Protein AF-A0A1Q8JHB4-F1 (afdb_monomer_lite)

Sequence (239 aa):
MQSDRWFSVSEACRILGISRTTLLAAESAAVITPSRTPGGHRRYSAGQLERYLGAGVPLRPDPGPRPAGRAATAVDATFTAVVRDAVRPLARSLDAECAGFYLHDDGRWQLAGTAGVPRWLAERLASSAPPAPVTEALQSGGPRLFDPRVTGFPDARSPGHGVAVRVRAPDRVHGALFLVTRPGRAPLPGELQVVGAVADLLGVLVEQLVQNADLRGRLRDIAALCPDRKPAETVGGPG

Radius of gyration: 26.1 Å; chains: 1; bounding box: 70×58×71 Å

Structure (mmCIF, N/CA/C/O backbone):
data_AF-A0A1Q8JHB4-F1
#
_entry.id   AF-A0A1Q8JHB4-F1
#
loop_
_atom_site.group_PDB
_atom_site.id
_atom_site.type_symbol
_atom_site.label_atom_id
_atom_site.label_alt_id
_atom_site.label_comp_id
_atom_site.label_asym_id
_atom_site.label_entity_id
_atom_site.label_seq_id
_atom_site.pdbx_PDB_ins_code
_atom_site.Cartn_x
_atom_site.Cartn_y
_atom_site.Cartn_z
_atom_site.occupancy
_atom_site.B_iso_or_equiv
_atom_site.auth_seq_id
_atom_site.auth_comp_id
_atom_site.auth_asym_id
_atom_site.auth_atom_id
_atom_site.pdbx_PDB_model_num
ATOM 1 N N . MET A 1 1 ? -33.793 39.852 21.476 1.00 38.75 1 MET A N 1
ATOM 2 C CA . MET A 1 1 ? -34.570 38.874 22.267 1.00 38.75 1 MET A CA 1
ATOM 3 C C . MET A 1 1 ? -35.241 37.921 21.292 1.00 38.75 1 MET A C 1
ATOM 5 O O . MET A 1 1 ? -36.219 38.319 20.676 1.00 38.75 1 MET A O 1
ATOM 9 N N . GLN A 1 2 ? -34.680 36.732 21.061 1.00 42.31 2 GLN A N 1
ATOM 10 C CA . GLN A 1 2 ? -35.361 35.689 20.284 1.00 42.31 2 GLN A CA 1
ATOM 11 C C . GLN A 1 2 ? -35.894 34.625 21.239 1.00 42.31 2 GLN A C 1
ATOM 13 O O . GLN A 1 2 ? -35.238 34.255 22.208 1.00 42.31 2 GLN A O 1
ATOM 18 N N . SER A 1 3 ? -37.142 34.258 20.986 1.00 45.38 3 SER A N 1
ATOM 19 C CA . SER A 1 3 ? -38.047 33.475 21.812 1.00 45.38 3 SER A CA 1
ATOM 20 C C . SER A 1 3 ? -37.481 32.109 22.187 1.00 45.38 3 SER A C 1
ATOM 22 O O . SER A 1 3 ? -36.838 31.450 21.371 1.00 45.38 3 SER A O 1
ATOM 24 N N . ASP A 1 4 ? -37.787 31.669 23.406 1.00 64.12 4 ASP A N 1
ATOM 25 C CA . ASP A 1 4 ? -37.371 30.394 23.992 1.00 64.12 4 ASP A CA 1
ATOM 26 C C . ASP A 1 4 ? -38.102 29.225 23.301 1.00 64.12 4 ASP A C 1
ATOM 28 O O . ASP A 1 4 ? -39.090 28.669 23.785 1.00 64.12 4 ASP A O 1
ATOM 32 N N . ARG A 1 5 ? -37.697 28.937 22.059 1.00 80.25 5 ARG A N 1
ATOM 33 C CA . ARG A 1 5 ? -38.318 27.925 21.206 1.00 80.25 5 ARG A CA 1
ATOM 34 C C . ARG A 1 5 ? -37.753 26.559 21.570 1.00 80.25 5 ARG A C 1
ATOM 36 O O . ARG A 1 5 ? -36.545 26.331 21.499 1.00 80.25 5 ARG A O 1
ATOM 43 N N . TRP A 1 6 ? -38.654 25.660 21.948 1.00 86.50 6 TRP A N 1
ATOM 44 C CA . TRP A 1 6 ? -38.343 24.289 22.330 1.00 86.50 6 TRP A CA 1
ATOM 45 C C . TRP A 1 6 ? -38.581 23.337 21.161 1.00 86.50 6 TRP A C 1
ATOM 47 O O . TRP A 1 6 ? -39.652 23.335 20.558 1.00 86.50 6 TRP A O 1
ATOM 57 N N . PHE A 1 7 ? -37.599 22.491 20.880 1.00 87.38 7 PHE A N 1
ATOM 58 C CA . PHE A 1 7 ? -37.610 21.533 19.782 1.00 87.38 7 PHE A CA 1
ATOM 59 C C . PHE A 1 7 ? -37.757 20.105 20.299 1.00 87.38 7 PHE A C 1
ATOM 61 O O . PHE A 1 7 ? -37.216 19.741 21.344 1.00 87.38 7 PHE A O 1
ATOM 68 N N . SER A 1 8 ? -38.500 19.275 19.570 1.00 89.12 8 SER A N 1
ATOM 69 C CA . SER A 1 8 ? -38.497 17.822 19.754 1.00 89.12 8 SER A CA 1
ATOM 70 C C . SER A 1 8 ? -37.148 17.205 19.376 1.00 89.12 8 SER A C 1
ATOM 72 O O . SER A 1 8 ? -36.328 17.820 18.703 1.00 89.12 8 SER A O 1
ATOM 74 N N . VAL A 1 9 ? -36.945 15.940 19.751 1.00 85.50 9 VAL A N 1
ATOM 75 C CA . VAL A 1 9 ? -35.778 15.135 19.338 1.00 85.50 9 VAL A CA 1
ATOM 76 C C . VAL A 1 9 ? -35.594 15.138 17.822 1.00 85.50 9 VAL A C 1
ATOM 78 O O . VAL A 1 9 ? -34.488 15.368 17.344 1.00 85.50 9 VAL A O 1
ATOM 81 N N . SER A 1 10 ? -36.665 14.915 17.060 1.00 82.00 10 SER A N 1
ATOM 82 C CA . SER A 1 10 ? -36.597 14.853 15.596 1.00 82.00 10 SER A CA 1
ATOM 83 C C . SER A 1 10 ? -36.252 16.208 14.976 1.00 82.00 10 SER A C 1
ATOM 85 O O . SER A 1 10 ? -35.477 16.270 14.024 1.00 82.00 10 SER A O 1
ATOM 87 N N . GLU A 1 11 ? -36.794 17.296 15.525 1.00 85.19 11 GLU A N 1
ATOM 88 C CA . GLU A 1 11 ? -36.478 18.656 15.079 1.00 85.19 11 GLU A CA 1
ATOM 89 C C . GLU A 1 11 ? -35.044 19.041 15.436 1.00 85.19 11 GLU A C 1
ATOM 91 O O . GLU A 1 11 ? -34.331 19.550 14.580 1.00 85.19 11 GLU A O 1
ATOM 96 N N . ALA A 1 12 ? -34.584 18.719 16.647 1.00 87.56 12 ALA A N 1
ATOM 97 C CA . ALA A 1 12 ? 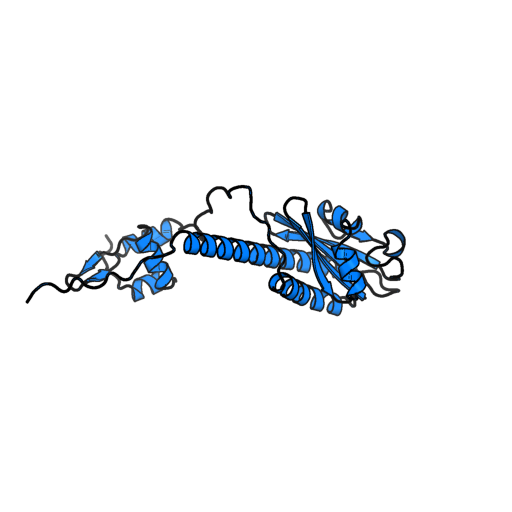-33.203 18.934 17.065 1.00 87.56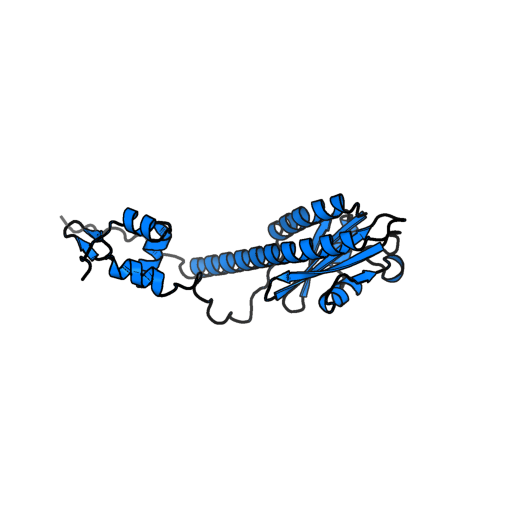 12 ALA A CA 1
ATOM 98 C C . ALA A 1 12 ? -32.214 18.161 16.176 1.00 87.56 12 ALA A C 1
ATOM 100 O O . ALA A 1 12 ? -31.232 18.735 15.719 1.00 87.56 12 ALA A O 1
ATOM 101 N N . CYS A 1 13 ? -32.501 16.894 15.848 1.00 84.12 13 CYS A N 1
ATOM 102 C CA . CYS A 1 13 ? -31.691 16.111 14.905 1.00 84.12 13 CYS A CA 1
ATOM 103 C C . CYS A 1 13 ? -31.611 16.783 13.528 1.00 84.12 13 CYS A C 1
ATOM 105 O O . CYS A 1 13 ? -30.538 16.846 12.935 1.00 84.12 13 CYS A O 1
ATOM 107 N N . ARG A 1 14 ? -32.739 17.309 13.027 1.00 82.12 14 ARG A N 1
ATOM 108 C CA . ARG A 1 14 ? -32.803 17.992 11.728 1.00 82.12 14 ARG A CA 1
ATOM 109 C C . ARG A 1 14 ? -32.038 19.316 11.736 1.00 82.12 14 ARG A C 1
ATOM 111 O O . ARG A 1 14 ? -31.336 19.594 10.774 1.00 82.12 14 ARG A O 1
ATOM 118 N N . ILE A 1 15 ? -32.157 20.099 12.807 1.00 83.06 15 ILE A N 1
ATOM 119 C CA . ILE A 1 15 ? -31.452 21.379 12.978 1.00 83.06 15 ILE A CA 1
ATOM 120 C C . ILE A 1 15 ? -29.939 21.158 13.069 1.00 83.06 15 ILE A C 1
ATOM 122 O O . ILE A 1 15 ? -29.173 21.901 12.470 1.00 83.06 15 ILE A O 1
ATOM 126 N N . LEU A 1 16 ? -29.513 20.120 13.791 1.00 82.56 16 LEU A N 1
ATOM 127 C CA . LEU A 1 16 ? -28.099 19.800 13.988 1.00 82.56 16 LEU A CA 1
ATOM 128 C C . LEU A 1 16 ? -27.483 18.979 12.842 1.00 82.56 16 LEU A C 1
ATOM 130 O O . LEU A 1 16 ? -26.267 18.822 12.803 1.00 82.56 16 LEU A O 1
ATOM 134 N N . GLY A 1 17 ? -28.293 18.414 11.942 1.00 82.31 17 GLY A N 1
ATOM 135 C CA . GLY A 1 17 ? -27.820 17.530 10.871 1.00 82.31 17 GLY A CA 1
ATOM 136 C C . GLY A 1 17 ? -27.250 16.191 11.363 1.00 82.31 17 GLY A C 1
ATOM 137 O O . GLY A 1 17 ? -26.424 15.592 10.679 1.00 82.31 17 GLY A O 1
ATOM 138 N N . ILE A 1 18 ? -27.662 15.711 12.544 1.00 83.25 18 ILE A N 1
ATOM 139 C CA . ILE A 1 18 ? -27.127 14.489 13.175 1.00 83.25 18 ILE A CA 1
ATOM 140 C C . ILE A 1 18 ? -28.191 13.404 13.354 1.00 83.25 18 ILE A C 1
ATOM 142 O O . ILE A 1 18 ? -29.393 13.666 13.381 1.00 83.25 18 ILE A O 1
ATOM 146 N N . SER A 1 19 ? -27.739 12.159 13.528 1.00 81.69 19 SER A N 1
ATOM 147 C CA . SER A 1 19 ? -28.629 11.044 13.857 1.00 81.69 19 SER A CA 1
ATOM 148 C C . SER A 1 19 ? -29.162 11.140 15.293 1.00 81.69 19 SER A C 1
ATOM 150 O O . SER A 1 19 ? -28.517 11.698 16.184 1.00 81.69 19 SER A O 1
ATOM 152 N N . ARG A 1 20 ? -30.308 10.498 15.554 1.00 81.94 20 ARG A N 1
ATOM 153 C CA . ARG A 1 20 ? -30.874 10.379 16.909 1.00 81.94 20 ARG A CA 1
ATOM 154 C C . ARG A 1 20 ? -29.908 9.714 17.891 1.00 81.94 20 ARG A C 1
ATOM 156 O O . ARG A 1 20 ? -29.845 10.120 19.046 1.00 81.94 20 ARG A O 1
ATOM 163 N N . THR A 1 21 ? -29.152 8.715 17.441 1.00 78.94 21 THR A N 1
ATOM 164 C CA . THR A 1 21 ? -28.152 8.020 18.263 1.00 78.94 21 THR A CA 1
ATOM 165 C C . THR A 1 21 ? -27.035 8.971 18.688 1.00 78.94 21 THR A C 1
ATOM 167 O O . THR A 1 21 ? -26.644 8.979 19.851 1.00 78.94 21 THR A O 1
ATOM 170 N N . THR A 1 22 ? -26.579 9.830 17.774 1.00 79.81 22 THR A N 1
ATOM 171 C CA . THR A 1 22 ? -25.572 10.866 18.048 1.00 79.81 22 THR A CA 1
ATOM 172 C C . THR A 1 22 ? -26.092 11.905 19.040 1.00 79.81 22 THR A C 1
ATOM 174 O O . THR A 1 22 ? -25.382 12.263 19.975 1.00 79.81 22 THR A O 1
ATOM 177 N N . LEU A 1 23 ? -27.347 12.342 18.884 1.00 81.88 23 LEU A N 1
ATOM 178 C CA . LEU A 1 23 ? -27.976 13.278 19.815 1.00 81.88 23 LEU A CA 1
ATOM 179 C C . LEU A 1 23 ? -28.068 12.686 21.232 1.00 81.88 23 LEU A C 1
ATOM 181 O O . LEU A 1 23 ? -27.708 13.352 22.193 1.00 81.88 23 LEU A O 1
ATOM 185 N N . LEU A 1 24 ? -28.469 11.418 21.371 1.00 81.12 24 LEU A N 1
ATOM 186 C CA . LEU A 1 24 ? -28.520 10.729 22.669 1.00 81.12 24 LEU A CA 1
ATOM 187 C C . LEU A 1 24 ? -27.130 10.512 23.286 1.00 81.12 24 LEU A C 1
ATOM 189 O O . LEU A 1 24 ? -26.983 10.592 24.504 1.00 81.12 24 LEU A O 1
ATOM 193 N N . ALA A 1 25 ? -26.106 10.266 22.467 1.00 73.50 25 ALA A N 1
ATOM 194 C CA . ALA A 1 25 ? -24.728 10.187 22.943 1.00 73.50 25 ALA A CA 1
ATOM 195 C C . ALA A 1 25 ? -24.261 11.541 23.509 1.00 73.50 25 ALA A C 1
ATOM 197 O O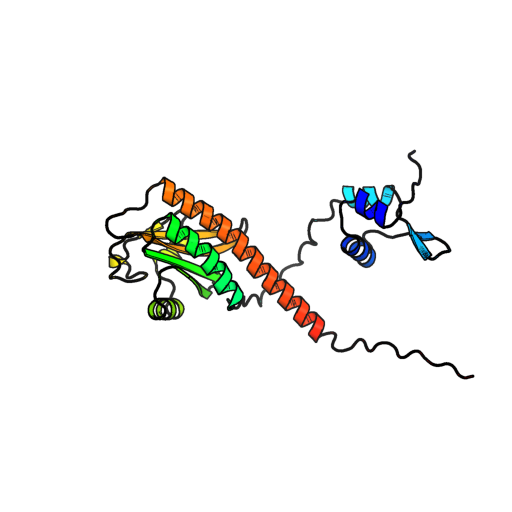 . ALA A 1 25 ? -23.692 11.584 24.600 1.00 73.50 25 ALA A O 1
ATOM 198 N N . ALA A 1 26 ? -24.582 12.647 22.829 1.00 77.19 26 ALA A N 1
ATOM 199 C CA . ALA A 1 26 ? -24.305 13.996 23.323 1.00 77.19 26 ALA A CA 1
ATOM 200 C C . ALA A 1 26 ? -25.036 14.306 24.645 1.00 77.19 26 ALA A C 1
ATOM 202 O O . ALA A 1 26 ? -24.468 14.978 25.506 1.00 77.19 26 ALA A O 1
ATOM 203 N N . GLU A 1 27 ? -26.249 13.773 24.848 1.00 82.06 27 GLU A N 1
ATOM 204 C CA . GLU A 1 27 ? -26.941 13.842 26.147 1.00 82.06 27 GLU A CA 1
ATOM 205 C C . GLU A 1 27 ? -26.206 13.071 27.237 1.00 82.06 27 GLU A C 1
ATOM 207 O O . GLU A 1 27 ? -26.007 13.583 28.335 1.00 82.06 27 GLU A O 1
ATOM 212 N N . SER A 1 28 ? -25.796 11.834 26.941 1.00 75.62 28 SER A N 1
ATOM 213 C CA . SER A 1 28 ? -25.098 10.985 27.912 1.00 75.62 28 SER A CA 1
ATOM 214 C C . SER A 1 28 ? -23.753 11.571 28.345 1.00 75.62 28 SER A C 1
ATOM 216 O O . SER A 1 28 ? -23.331 11.364 29.478 1.00 75.62 28 SER A O 1
ATOM 218 N N . ALA A 1 29 ? -23.124 12.350 27.464 1.00 71.31 29 ALA A N 1
ATOM 219 C CA . ALA A 1 29 ? -21.893 13.083 27.727 1.00 71.31 29 ALA A CA 1
ATOM 220 C C . ALA A 1 29 ? -22.128 14.479 28.341 1.00 71.31 29 ALA A C 1
ATOM 222 O O . ALA A 1 29 ? -21.176 15.238 28.489 1.00 71.31 29 ALA A O 1
ATOM 223 N N . ALA A 1 30 ? -23.377 14.836 28.675 1.00 78.56 30 ALA A N 1
ATOM 224 C CA . ALA A 1 30 ? -23.777 16.133 29.232 1.00 78.56 30 ALA A CA 1
ATOM 225 C C . ALA A 1 30 ? -23.410 17.358 28.364 1.00 78.56 30 ALA A C 1
ATOM 227 O O . ALA A 1 30 ? -23.378 18.486 28.854 1.00 78.56 30 ALA A O 1
ATOM 228 N N . VAL A 1 31 ? -23.173 17.153 27.063 1.00 78.19 31 VAL A N 1
ATOM 229 C CA . VAL A 1 31 ? -22.852 18.224 26.103 1.00 78.19 31 VAL A CA 1
ATOM 230 C C . VAL A 1 31 ? -24.123 18.990 25.712 1.00 78.19 31 VAL A C 1
ATOM 232 O O . VAL A 1 31 ? -24.101 20.204 25.520 1.00 78.19 31 VAL A O 1
ATOM 235 N N . ILE A 1 32 ? -25.255 18.284 25.633 1.00 83.38 32 ILE A N 1
ATOM 236 C CA . ILE A 1 32 ? -26.601 18.847 25.490 1.00 83.38 32 ILE A CA 1
ATOM 237 C C . ILE A 1 32 ? -27.473 18.294 26.616 1.00 83.38 32 ILE A C 1
ATOM 239 O O . ILE A 1 32 ? -27.550 17.084 26.801 1.00 83.38 32 ILE A O 1
ATOM 243 N N . THR A 1 33 ? -28.206 19.162 27.312 1.00 84.00 33 THR A N 1
ATOM 244 C CA . THR A 1 33 ? -29.114 18.744 28.391 1.00 84.00 33 THR A CA 1
ATOM 245 C C . THR A 1 33 ? -30.570 18.937 27.968 1.00 84.00 33 THR A C 1
ATOM 247 O O . THR A 1 33 ? -31.014 20.082 27.876 1.00 84.00 33 THR A O 1
ATOM 250 N N . PRO A 1 34 ? -31.349 17.870 27.722 1.00 86.00 34 PRO A N 1
ATOM 251 C CA . PRO A 1 34 ? -32.755 18.013 27.372 1.00 86.00 34 PRO A CA 1
ATOM 252 C C . PRO A 1 34 ? -33.574 18.442 28.594 1.00 86.00 34 PRO A C 1
ATOM 254 O O . PRO A 1 34 ? -33.413 17.905 29.691 1.00 86.00 34 PRO A O 1
ATOM 257 N N . SER A 1 35 ? -34.529 19.341 28.386 1.00 85.50 35 SER A N 1
ATOM 258 C CA . SER A 1 35 ? -35.641 19.521 29.316 1.00 85.50 35 SER A CA 1
ATOM 259 C C . SER A 1 35 ? -36.665 18.406 29.110 1.00 85.50 35 SER A C 1
ATOM 261 O O . SER A 1 35 ? -36.829 17.886 28.001 1.00 85.50 35 SER A O 1
ATOM 263 N N . ARG A 1 36 ? -37.361 18.011 30.176 1.00 84.38 36 ARG A N 1
ATOM 264 C CA . ARG A 1 36 ? -38.430 17.011 30.108 1.00 84.38 36 ARG A CA 1
ATOM 265 C C . ARG A 1 36 ? -39.768 17.675 30.376 1.00 84.38 36 ARG A C 1
ATOM 267 O O . ARG A 1 36 ? -39.917 18.403 31.350 1.00 84.38 36 ARG A O 1
ATOM 274 N N . THR A 1 37 ? -40.750 17.401 29.523 1.00 81.88 37 THR A N 1
ATOM 275 C CA . THR A 1 37 ? -42.139 17.771 29.820 1.00 81.88 37 THR A CA 1
ATOM 276 C C . THR A 1 37 ? -42.696 16.879 30.938 1.00 81.88 37 THR A C 1
ATOM 278 O O . THR A 1 37 ? -42.146 15.799 31.172 1.00 81.88 37 THR A O 1
ATOM 281 N N . PRO A 1 38 ? -43.816 17.250 31.588 1.00 65.38 38 PRO A N 1
ATOM 282 C CA . PRO A 1 38 ? -44.489 16.387 32.568 1.00 65.38 38 PRO A CA 1
ATOM 283 C C . PRO A 1 38 ? -44.837 14.984 32.032 1.00 65.38 38 PRO A C 1
ATOM 285 O O . PRO A 1 38 ? -44.870 14.025 32.790 1.00 65.38 38 PRO A O 1
ATOM 288 N N . GLY A 1 39 ? -45.014 14.839 30.711 1.00 72.19 39 GLY A N 1
ATOM 289 C CA . GLY A 1 39 ? -45.190 13.552 30.019 1.00 72.19 39 GLY A CA 1
ATOM 290 C C . GLY A 1 39 ? -43.888 12.811 29.665 1.00 72.19 39 GLY A C 1
ATOM 291 O O . GLY A 1 39 ? -43.909 11.875 28.874 1.00 72.19 39 GLY A O 1
ATOM 292 N N . GLY A 1 40 ? -42.732 13.247 30.172 1.00 78.69 40 GLY A N 1
ATOM 293 C CA . GLY A 1 40 ? -41.439 12.575 30.002 1.00 78.69 40 GLY A CA 1
ATOM 294 C C . GLY A 1 40 ? -40.743 12.780 28.649 1.00 78.69 40 GLY A C 1
ATOM 295 O O . GLY A 1 40 ? -39.655 12.232 28.432 1.00 78.69 40 GLY A O 1
ATOM 296 N N . HIS A 1 41 ? -41.317 13.576 27.741 1.00 81.69 41 HIS A N 1
ATOM 297 C CA . HIS A 1 41 ? -40.734 13.841 26.424 1.00 81.69 41 HIS A CA 1
ATOM 298 C C . HIS A 1 41 ? -39.565 14.825 26.501 1.00 81.69 41 HIS A C 1
ATOM 300 O O . HIS A 1 41 ? -39.630 15.826 27.211 1.00 81.69 41 HIS A O 1
ATOM 306 N N . ARG A 1 42 ? -38.515 14.557 25.716 1.00 86.88 42 ARG A N 1
ATOM 307 C CA . ARG A 1 42 ? -37.318 15.403 25.614 1.00 86.88 42 ARG A CA 1
ATOM 308 C C . ARG A 1 42 ? -37.585 16.638 24.755 1.00 86.88 42 ARG A C 1
ATOM 310 O O . ARG A 1 42 ? -38.151 16.517 23.663 1.00 86.88 42 ARG A O 1
ATOM 317 N N . ARG A 1 43 ? -37.138 17.795 25.236 1.00 87.12 43 ARG A N 1
ATOM 318 C CA . ARG A 1 43 ? -37.200 19.094 24.564 1.00 87.12 43 ARG A CA 1
ATOM 319 C C . ARG A 1 43 ? -35.848 19.799 24.649 1.00 87.12 43 ARG A C 1
ATOM 321 O O . ARG A 1 43 ? -35.228 19.796 25.706 1.00 87.12 43 ARG A O 1
ATOM 328 N N . TYR A 1 44 ? -35.424 20.423 23.557 1.00 87.62 44 TYR A N 1
ATOM 329 C CA . TYR A 1 44 ? -34.149 21.147 23.463 1.00 87.62 44 TYR A CA 1
ATOM 330 C C . TYR A 1 44 ? -34.422 22.611 23.167 1.00 87.62 44 TYR A C 1
ATOM 332 O O . TYR A 1 44 ? -35.255 22.896 22.307 1.00 87.62 44 TYR A O 1
ATOM 340 N N . SER A 1 45 ? -33.751 23.536 23.847 1.00 86.69 45 SER A N 1
ATOM 341 C CA . SER A 1 45 ? -33.926 24.957 23.542 1.00 86.69 45 SER A CA 1
ATOM 342 C C . SER A 1 45 ? -33.066 25.381 22.352 1.00 86.69 45 SER A C 1
ATOM 344 O O . SER A 1 45 ? -31.987 24.830 22.118 1.00 86.69 45 SER A O 1
ATOM 346 N N . ALA A 1 46 ? -33.521 26.391 21.608 1.00 82.19 46 ALA A N 1
ATOM 347 C CA . ALA A 1 46 ? -32.762 26.984 20.505 1.00 82.19 46 ALA A CA 1
ATOM 348 C C . ALA A 1 46 ? -31.327 27.354 20.921 1.00 82.19 46 ALA A C 1
ATOM 350 O O . ALA A 1 46 ? -30.368 26.913 20.294 1.00 82.19 46 ALA A O 1
ATOM 351 N N . GLY A 1 47 ? -31.169 28.041 22.058 1.00 77.44 47 GLY A N 1
ATOM 352 C CA . GLY A 1 47 ? -29.858 28.446 22.569 1.00 77.44 47 GLY A CA 1
ATOM 353 C C . GLY A 1 47 ? -28.959 27.285 23.020 1.00 77.44 47 GLY A C 1
ATOM 354 O O . GLY A 1 47 ? -27.751 27.461 23.157 1.00 77.44 47 GLY A O 1
ATOM 355 N N . GLN A 1 48 ? -29.497 26.087 23.275 1.00 78.75 48 GLN A N 1
ATOM 356 C CA . GLN A 1 48 ? -28.679 24.884 23.489 1.00 78.75 48 GLN A CA 1
ATOM 357 C C . GLN A 1 48 ? -28.172 24.306 22.167 1.00 78.75 48 GLN A C 1
ATOM 359 O O . GLN A 1 48 ? -27.005 23.935 22.079 1.00 78.75 48 GLN A O 1
ATOM 364 N N . LEU A 1 49 ? -29.030 24.257 21.145 1.00 83.25 49 LEU A N 1
ATOM 365 C CA . LEU A 1 49 ? -28.660 23.769 19.815 1.00 83.25 49 LEU A CA 1
ATOM 366 C C . LEU A 1 49 ? -27.643 24.703 19.146 1.00 83.25 49 LEU A C 1
ATOM 368 O O . LEU A 1 49 ? -26.652 24.238 18.591 1.00 83.25 49 LEU A O 1
ATOM 372 N N . GLU A 1 50 ? -27.834 26.015 19.271 1.00 80.25 50 GLU A N 1
ATOM 373 C CA . GLU A 1 50 ? -26.892 27.025 18.781 1.00 80.25 50 GLU A CA 1
ATOM 374 C C . GLU A 1 50 ? -25.550 26.953 19.508 1.00 80.25 50 GLU A C 1
ATOM 376 O O . GLU A 1 50 ? -24.507 26.993 18.862 1.00 80.25 50 GLU A O 1
ATOM 381 N N . ARG A 1 51 ? -25.549 26.770 20.837 1.00 76.25 51 ARG A N 1
ATOM 382 C CA . ARG A 1 51 ? -24.306 26.543 21.588 1.00 76.25 51 ARG A CA 1
ATOM 383 C C . ARG A 1 51 ? -23.595 25.274 21.148 1.00 76.25 51 ARG A C 1
ATOM 385 O O . ARG A 1 51 ? -22.379 25.289 21.065 1.00 76.25 51 ARG A O 1
ATOM 392 N N . TYR A 1 52 ? -24.318 24.203 20.837 1.00 76.69 52 TYR A N 1
ATOM 393 C CA . TYR A 1 52 ? -23.710 22.975 20.326 1.00 76.69 52 TYR A CA 1
ATOM 394 C C . TYR A 1 52 ? -23.062 23.172 18.947 1.00 76.69 52 TYR A C 1
ATOM 396 O O . TYR A 1 52 ? -21.977 22.652 18.699 1.00 76.69 52 TYR A O 1
ATOM 404 N N . LEU A 1 53 ? -23.686 23.961 18.067 1.00 78.50 53 LEU A N 1
ATOM 405 C CA . LEU A 1 53 ? -23.118 24.322 16.763 1.00 78.50 53 LEU A CA 1
ATOM 406 C C . LEU A 1 53 ? -21.919 25.276 16.897 1.00 78.50 53 LEU A C 1
ATOM 408 O O . LEU A 1 53 ? -20.905 25.091 16.230 1.00 78.50 53 LEU A O 1
ATOM 412 N N . GLY A 1 54 ? -22.021 26.283 17.769 1.00 66.44 54 GLY A N 1
ATOM 413 C CA . GLY A 1 54 ? -21.007 27.322 17.965 1.00 66.44 54 GLY A CA 1
ATOM 414 C C . GLY A 1 54 ? -19.821 26.898 18.832 1.00 66.44 54 GLY A C 1
ATOM 415 O O . GLY A 1 54 ? -18.723 27.411 18.649 1.00 66.44 54 GLY A O 1
ATOM 416 N N . ALA A 1 55 ? -20.008 25.930 19.733 1.00 62.00 55 ALA A N 1
ATOM 417 C CA . ALA A 1 55 ? -18.930 25.354 20.535 1.00 62.00 55 ALA A CA 1
ATOM 418 C C . ALA A 1 55 ? -17.971 24.495 19.707 1.00 62.00 55 ALA A C 1
ATOM 420 O O . ALA A 1 55 ? -17.015 23.980 20.280 1.00 62.00 55 ALA A O 1
ATOM 421 N N . GLY A 1 56 ? -18.226 24.337 18.396 1.00 50.34 56 GLY A N 1
ATOM 422 C CA . GLY A 1 56 ? -17.387 23.560 17.499 1.00 50.34 56 GLY A CA 1
ATOM 423 C C . GLY A 1 56 ? -17.078 22.227 18.145 1.00 50.34 56 GLY A C 1
ATOM 424 O O . GLY A 1 56 ? -15.923 21.983 18.481 1.00 50.34 56 GLY A O 1
ATOM 425 N N . VAL A 1 57 ? -18.116 21.416 18.404 1.00 46.97 57 VAL A N 1
ATOM 426 C CA . VAL A 1 57 ? -17.911 20.043 18.876 1.00 46.97 57 VAL A CA 1
ATOM 427 C C . VAL A 1 57 ? -16.827 19.465 17.984 1.00 46.97 57 VAL A C 1
ATOM 429 O O . VAL A 1 57 ? -17.047 19.403 16.767 1.00 46.97 57 VAL A O 1
ATOM 432 N N . PRO A 1 58 ? -15.644 19.136 18.534 1.00 43.91 58 PRO A N 1
ATOM 433 C CA . PRO A 1 58 ? -14.582 18.620 17.710 1.00 43.91 58 PRO A CA 1
ATOM 434 C C . PRO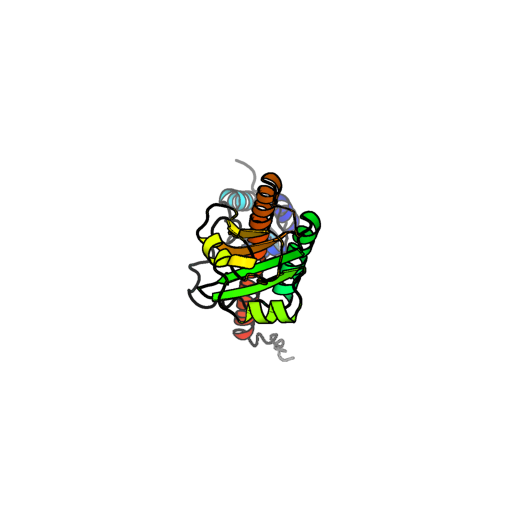 A 1 58 ? -15.180 17.391 17.043 1.00 43.91 58 PRO A C 1
ATOM 436 O O . PRO A 1 58 ? -15.813 16.541 17.683 1.00 43.91 58 PRO A O 1
ATOM 439 N N . LEU A 1 59 ? -15.138 17.398 15.715 1.00 48.91 59 LEU A N 1
ATOM 440 C CA . LEU A 1 59 ? -15.601 16.298 14.901 1.00 48.91 59 LEU A CA 1
ATOM 441 C C . LEU A 1 59 ? -14.681 15.121 15.263 1.00 48.91 59 LEU A C 1
ATOM 443 O O . LEU A 1 59 ? -13.626 14.963 14.664 1.00 48.91 59 LEU A O 1
ATOM 447 N N . ARG A 1 60 ? -15.086 14.358 16.289 1.00 49.56 60 ARG A N 1
ATOM 448 C CA . ARG A 1 60 ? -14.313 13.471 17.186 1.00 49.56 60 ARG A CA 1
ATOM 449 C C . ARG A 1 60 ? -13.913 14.126 18.514 1.00 49.56 60 ARG A C 1
ATOM 451 O O . ARG A 1 60 ? -13.253 15.157 18.491 1.00 49.56 60 ARG A O 1
ATOM 458 N N . PRO A 1 61 ? -14.163 13.479 19.669 1.00 44.34 61 PRO A N 1
ATOM 459 C CA . PRO A 1 61 ? -13.311 13.729 20.824 1.00 44.34 61 PRO A CA 1
ATOM 460 C C . PRO A 1 61 ? -11.859 13.463 20.406 1.00 44.34 61 PRO A C 1
ATOM 462 O O . PRO A 1 61 ? -11.571 12.406 19.835 1.00 44.34 61 PRO A O 1
ATOM 465 N N . ASP A 1 62 ? -10.978 14.433 20.648 1.00 41.34 62 ASP A N 1
ATOM 466 C CA . ASP A 1 62 ? -9.535 14.238 20.546 1.00 41.34 62 ASP A CA 1
ATOM 467 C C . ASP A 1 62 ? -9.191 13.004 21.396 1.00 41.34 62 ASP A C 1
ATOM 469 O O . ASP A 1 62 ? -9.514 12.987 22.594 1.00 41.34 62 ASP A O 1
ATOM 473 N N . PRO A 1 63 ? -8.691 11.904 20.802 1.00 47.59 63 PRO A N 1
ATOM 474 C CA . PRO A 1 63 ? -8.325 10.747 21.586 1.00 47.59 63 PRO A CA 1
ATOM 475 C C . PRO A 1 63 ? -7.201 11.213 22.502 1.00 47.59 63 PRO A C 1
ATOM 477 O O . PRO A 1 63 ? -6.112 11.530 22.030 1.00 47.59 63 PRO A O 1
ATOM 480 N N . GLY A 1 64 ? -7.477 11.252 23.809 1.00 43.00 64 GLY A N 1
ATOM 481 C CA . GLY A 1 64 ? -6.452 11.480 24.821 1.00 43.00 64 GLY A CA 1
ATOM 482 C C . GLY A 1 64 ? -5.196 10.655 24.515 1.00 43.00 64 GLY A C 1
ATOM 483 O O . GLY A 1 64 ? -5.297 9.634 23.822 1.00 43.00 64 GLY A O 1
ATOM 484 N N . PRO A 1 65 ? -4.019 11.104 24.989 1.00 43.97 65 PRO A N 1
ATOM 485 C CA . PRO A 1 65 ? -2.722 10.594 24.561 1.00 43.97 65 PRO A CA 1
ATOM 486 C C . PRO A 1 65 ? -2.762 9.073 24.443 1.00 43.97 65 PRO A C 1
ATOM 488 O O . PRO A 1 65 ? -3.044 8.380 25.424 1.00 43.97 65 PRO A O 1
ATOM 491 N N . ARG A 1 66 ? -2.570 8.574 23.207 1.00 45.09 66 ARG A N 1
ATOM 492 C CA . ARG A 1 66 ? -2.520 7.138 22.904 1.00 45.09 66 ARG A CA 1
ATOM 493 C C . ARG A 1 66 ? -1.642 6.491 23.976 1.00 45.09 66 ARG A C 1
ATOM 495 O O . ARG A 1 66 ? -0.481 6.893 24.072 1.00 45.09 66 ARG A O 1
ATOM 502 N N . PRO A 1 67 ? -2.127 5.515 24.763 1.00 39.34 67 PRO A N 1
ATOM 503 C CA . PRO A 1 67 ? -1.208 4.691 25.522 1.00 39.34 67 PRO A CA 1
ATOM 504 C C . PRO A 1 67 ? -0.259 4.055 24.503 1.00 39.34 67 PRO A C 1
ATOM 506 O O . PRO A 1 67 ? -0.670 3.280 23.636 1.00 39.34 67 PRO A O 1
ATOM 509 N N . ALA A 1 68 ? 1.001 4.487 24.543 1.00 41.25 68 ALA A N 1
ATOM 510 C CA . ALA A 1 68 ? 2.072 3.894 23.772 1.00 41.25 68 ALA A CA 1
ATOM 511 C C . ALA A 1 68 ? 2.154 2.427 24.197 1.00 41.25 68 ALA A C 1
ATOM 513 O O . ALA A 1 68 ? 2.413 2.123 25.359 1.00 41.25 68 ALA A O 1
ATOM 514 N N . GLY A 1 69 ? 1.863 1.527 23.264 1.00 39.50 69 GLY A N 1
ATOM 515 C CA . GLY A 1 69 ? 1.854 0.094 23.527 1.00 39.50 69 GLY A CA 1
ATOM 516 C C . GLY A 1 69 ? 0.455 -0.504 23.528 1.00 39.50 69 GLY A C 1
ATOM 517 O O . GLY A 1 69 ? -0.073 -0.859 24.574 1.00 39.50 69 GLY A O 1
ATOM 518 N N . ARG A 1 70 ? -0.123 -0.661 22.331 1.00 42.56 70 ARG A N 1
ATOM 519 C CA . ARG A 1 70 ? -0.424 -1.978 21.724 1.00 42.56 70 ARG A CA 1
ATOM 520 C C . ARG A 1 70 ? -1.165 -1.799 20.393 1.00 42.56 70 ARG A C 1
ATOM 522 O O . ARG A 1 70 ? -2.210 -2.398 20.175 1.00 42.56 70 ARG A O 1
ATOM 529 N N . ALA A 1 71 ? -0.596 -1.034 19.462 1.00 41.25 71 ALA A N 1
ATOM 530 C CA . ALA A 1 71 ? -0.927 -1.184 18.047 1.00 41.25 71 ALA A CA 1
ATOM 531 C C . ALA A 1 71 ? -0.056 -2.310 17.477 1.00 41.25 71 ALA A C 1
ATOM 533 O O . ALA A 1 71 ? 0.809 -2.106 16.645 1.00 41.25 71 ALA A O 1
ATOM 534 N N . ALA A 1 72 ? -0.249 -3.538 17.960 1.00 44.94 72 ALA A N 1
ATOM 535 C CA . ALA A 1 72 ? 0.061 -4.672 17.106 1.00 44.94 72 ALA A CA 1
ATOM 536 C C . ALA A 1 72 ? -1.137 -4.781 16.169 1.00 44.94 72 ALA A C 1
ATOM 538 O O . ALA A 1 72 ? -2.054 -5.566 16.418 1.00 44.94 72 ALA A O 1
ATOM 539 N N . THR A 1 73 ? -1.174 -3.921 15.151 1.00 51.94 73 THR A N 1
ATOM 540 C CA . THR A 1 73 ? -2.096 -4.075 14.035 1.00 51.94 73 THR A CA 1
ATOM 541 C C . THR A 1 73 ? -1.684 -5.371 13.356 1.00 51.94 73 THR A C 1
ATOM 543 O O . THR A 1 73 ? -0.808 -5.394 12.498 1.00 51.94 73 THR A O 1
ATOM 546 N N . ALA A 1 74 ? -2.206 -6.498 13.837 1.00 55.06 74 ALA A N 1
ATOM 547 C CA . ALA A 1 74 ? -2.044 -7.755 13.144 1.00 55.06 74 ALA A CA 1
ATOM 548 C C . ALA A 1 74 ? -2.716 -7.531 11.796 1.00 55.06 74 ALA A C 1
ATOM 550 O O . ALA A 1 74 ? -3.934 -7.354 11.743 1.00 55.06 74 ALA A O 1
ATOM 551 N N . VAL A 1 75 ? -1.912 -7.444 10.737 1.00 67.25 75 VAL A N 1
ATOM 552 C CA . VAL A 1 75 ? -2.382 -7.588 9.366 1.00 67.25 75 VAL A CA 1
ATOM 553 C C . VAL A 1 75 ? -3.186 -8.882 9.345 1.00 67.25 75 VAL A C 1
ATOM 555 O O . VAL A 1 75 ? -2.634 -9.980 9.360 1.00 67.25 75 VAL A O 1
ATOM 558 N N . ASP A 1 76 ? -4.503 -8.750 9.447 1.00 78.88 76 ASP A N 1
ATOM 559 C CA . ASP A 1 76 ? -5.405 -9.884 9.435 1.00 78.88 76 ASP A CA 1
ATOM 560 C C . ASP A 1 76 ? -5.780 -10.209 7.984 1.00 78.88 76 ASP A C 1
ATOM 562 O O . ASP A 1 76 ? -5.404 -9.519 7.023 1.00 78.88 76 ASP A O 1
ATOM 566 N N . ALA A 1 77 ? -6.510 -11.306 7.801 1.00 81.81 77 ALA A N 1
ATOM 567 C CA . ALA A 1 77 ? -6.938 -11.724 6.473 1.00 81.81 77 ALA A CA 1
ATOM 568 C C . ALA A 1 77 ? -7.806 -10.655 5.779 1.00 81.81 77 ALA A C 1
ATOM 570 O O . ALA A 1 77 ? -7.756 -10.531 4.554 1.00 81.81 77 ALA A O 1
ATOM 571 N N . THR A 1 78 ? -8.560 -9.860 6.547 1.00 86.44 78 THR A N 1
ATOM 572 C CA . THR A 1 78 ? -9.428 -8.798 6.024 1.00 86.44 78 THR A CA 1
ATOM 573 C C . THR A 1 78 ? -8.596 -7.634 5.505 1.00 86.44 78 THR A C 1
ATOM 575 O O . THR A 1 78 ? -8.774 -7.226 4.359 1.00 86.44 78 THR A O 1
ATOM 578 N N . PHE A 1 79 ? -7.650 -7.136 6.305 1.00 89.44 79 PHE A N 1
ATOM 579 C CA . PHE A 1 79 ? -6.706 -6.093 5.907 1.00 89.44 79 PHE A CA 1
ATOM 580 C C . PHE A 1 79 ? -5.960 -6.505 4.639 1.00 89.44 79 PHE A C 1
ATOM 582 O O . PHE A 1 79 ? -5.925 -5.760 3.659 1.00 89.44 79 PHE A O 1
ATOM 589 N N . THR A 1 80 ? -5.447 -7.738 4.632 1.00 89.25 80 THR A N 1
ATOM 590 C CA . THR A 1 80 ? -4.703 -8.288 3.496 1.00 89.25 80 THR A CA 1
ATOM 591 C C . THR A 1 80 ? -5.547 -8.332 2.227 1.00 89.25 80 THR A C 1
ATOM 593 O O . THR A 1 80 ? -5.086 -7.959 1.146 1.00 89.25 80 THR A O 1
ATOM 596 N N . ALA A 1 81 ? -6.802 -8.777 2.341 1.00 89.12 81 ALA A N 1
ATOM 597 C CA . ALA A 1 81 ? -7.721 -8.839 1.214 1.00 89.12 81 ALA A CA 1
ATOM 598 C C . ALA A 1 81 ? -8.033 -7.443 0.659 1.00 89.12 81 ALA A C 1
ATOM 600 O O . ALA A 1 81 ? -7.917 -7.246 -0.550 1.00 89.12 81 ALA A O 1
ATOM 601 N N . VAL A 1 82 ? -8.345 -6.476 1.528 1.00 92.00 82 VAL A N 1
ATOM 602 C CA . VAL A 1 82 ? -8.676 -5.099 1.130 1.00 92.00 82 VAL A CA 1
ATOM 603 C C . VAL A 1 82 ? -7.490 -4.420 0.446 1.00 92.00 82 VAL A C 1
ATOM 605 O O . VAL A 1 82 ? -7.647 -3.861 -0.638 1.00 92.00 82 VAL A O 1
ATOM 608 N N . VAL A 1 83 ? -6.287 -4.513 1.022 1.00 93.06 83 VAL A N 1
ATOM 609 C CA . VAL A 1 83 ? -5.070 -3.951 0.416 1.00 93.06 83 VAL A CA 1
ATOM 610 C C . VAL A 1 83 ? -4.795 -4.594 -0.937 1.00 93.06 83 VAL A C 1
ATOM 612 O O . VAL A 1 83 ? -4.545 -3.897 -1.918 1.00 93.06 83 VAL A O 1
ATOM 615 N N . ARG A 1 84 ? -4.869 -5.924 -1.028 1.00 93.19 84 ARG A N 1
ATOM 616 C CA . ARG A 1 84 ? -4.694 -6.634 -2.299 1.00 93.19 84 ARG A CA 1
ATOM 617 C C . ARG A 1 84 ? -5.698 -6.170 -3.354 1.00 93.19 84 ARG A C 1
ATOM 619 O O . ARG A 1 84 ? -5.319 -5.995 -4.512 1.00 93.19 84 ARG A O 1
ATOM 626 N N . ASP A 1 85 ? -6.957 -5.991 -2.974 1.00 93.31 85 ASP A N 1
ATOM 627 C CA . ASP A 1 85 ? -8.011 -5.555 -3.888 1.00 93.31 85 ASP A CA 1
ATOM 628 C C . ASP A 1 85 ? -7.867 -4.075 -4.283 1.00 93.31 85 ASP A C 1
ATOM 630 O O . ASP A 1 85 ? -8.297 -3.710 -5.374 1.00 93.31 85 ASP A O 1
ATOM 634 N N . ALA A 1 86 ? -7.170 -3.257 -3.487 1.00 92.69 86 ALA A N 1
ATOM 635 C CA . ALA A 1 86 ? -6.760 -1.900 -3.859 1.00 92.69 86 ALA A CA 1
ATOM 636 C C . ALA A 1 86 ? -5.521 -1.871 -4.780 1.00 92.69 86 ALA A C 1
ATOM 638 O O . ALA A 1 86 ? -5.458 -1.083 -5.723 1.00 92.69 86 ALA A O 1
ATOM 639 N N . VAL A 1 87 ? -4.541 -2.752 -4.552 1.00 94.75 87 VAL A N 1
ATOM 640 C CA . VAL A 1 87 ? -3.290 -2.819 -5.335 1.00 94.75 87 VAL A CA 1
ATOM 641 C C . VAL A 1 87 ? -3.504 -3.471 -6.707 1.00 94.75 87 VAL A C 1
ATOM 643 O O . VAL A 1 87 ? -2.863 -3.098 -7.691 1.00 94.75 87 VAL A O 1
ATOM 646 N N . ARG A 1 88 ? -4.417 -4.443 -6.817 1.00 95.44 88 ARG A N 1
ATOM 647 C CA . ARG A 1 88 ? -4.650 -5.191 -8.063 1.00 95.44 88 ARG A CA 1
ATOM 648 C C . ARG A 1 88 ? -5.098 -4.306 -9.242 1.00 95.44 88 ARG A C 1
ATOM 650 O O . ARG A 1 88 ? -4.541 -4.492 -10.326 1.00 95.44 88 ARG A O 1
ATOM 657 N N . PRO A 1 89 ? -6.065 -3.377 -9.100 1.00 94.19 89 PRO A N 1
ATOM 658 C CA . PRO A 1 89 ? -6.437 -2.456 -10.172 1.00 94.19 89 PRO A CA 1
ATOM 659 C C . PRO A 1 89 ? -5.266 -1.593 -10.633 1.00 94.19 89 PRO A C 1
ATOM 661 O O . PRO A 1 89 ? -5.074 -1.449 -11.834 1.00 94.19 89 PRO A O 1
ATOM 664 N N . LEU A 1 90 ? -4.440 -1.096 -9.705 1.00 93.81 90 LEU A N 1
ATOM 665 C CA . LEU A 1 90 ? -3.254 -0.310 -10.044 1.00 93.81 90 LEU A CA 1
ATOM 666 C C . LEU A 1 90 ? -2.284 -1.106 -10.924 1.00 93.81 90 LEU A C 1
ATOM 668 O O . LEU A 1 90 ? -1.876 -0.623 -11.978 1.00 93.81 90 LEU A O 1
ATOM 672 N N . ALA A 1 91 ? -1.957 -2.337 -10.516 1.00 93.69 91 ALA A N 1
ATOM 673 C CA . ALA A 1 91 ? -1.064 -3.201 -11.283 1.00 93.69 91 ALA A CA 1
ATOM 674 C C . ALA A 1 91 ? -1.594 -3.446 -12.705 1.00 93.69 91 ALA A C 1
ATOM 676 O O . ALA A 1 91 ? -0.834 -3.396 -13.664 1.00 93.69 91 ALA A O 1
ATOM 677 N N . ARG A 1 92 ? -2.909 -3.650 -12.857 1.00 93.69 92 ARG A N 1
ATOM 678 C CA . ARG A 1 92 ? -3.537 -3.834 -14.175 1.00 93.69 92 ARG A CA 1
ATOM 679 C C . ARG A 1 92 ? -3.498 -2.566 -15.024 1.00 93.69 92 ARG A C 1
ATOM 681 O O . ARG A 1 92 ? -3.133 -2.646 -16.189 1.00 93.69 92 ARG A O 1
ATOM 688 N N . SER A 1 93 ? -3.852 -1.416 -14.454 1.00 92.44 93 SER A N 1
ATOM 689 C CA . SER A 1 93 ? -3.901 -0.141 -15.182 1.00 92.44 93 SER A CA 1
ATOM 690 C C . SER A 1 93 ? -2.529 0.307 -15.684 1.00 92.44 93 SER A C 1
ATOM 692 O O . SER A 1 93 ? -2.435 0.916 -16.744 1.00 92.44 93 SER A O 1
ATOM 694 N N . LEU A 1 94 ? -1.468 -0.014 -14.942 1.00 91.00 94 LEU A N 1
ATOM 695 C CA . LEU A 1 94 ? -0.086 0.306 -15.312 1.00 91.00 94 LEU A CA 1
ATOM 696 C C . LEU A 1 94 ? 0.610 -0.810 -16.098 1.00 91.00 94 LEU A C 1
ATOM 698 O O . LEU A 1 94 ? 1.800 -0.703 -16.385 1.00 91.00 94 LEU A O 1
ATOM 702 N N . ASP A 1 95 ? -0.113 -1.882 -16.434 1.00 90.94 95 ASP A N 1
ATOM 703 C CA . ASP A 1 95 ? 0.435 -3.082 -17.068 1.00 90.94 95 ASP A CA 1
ATOM 704 C C . ASP A 1 95 ? 1.674 -3.635 -16.336 1.00 90.94 95 ASP A C 1
ATOM 706 O O . ASP A 1 95 ? 2.666 -4.056 -16.937 1.00 90.94 95 ASP A O 1
ATOM 710 N N . ALA A 1 96 ? 1.633 -3.585 -15.006 1.00 92.81 96 ALA A N 1
ATOM 711 C CA . ALA A 1 96 ? 2.681 -4.106 -14.150 1.00 92.81 96 ALA A CA 1
ATOM 712 C C . ALA A 1 96 ? 2.661 -5.641 -14.157 1.00 92.81 96 ALA A C 1
ATOM 714 O O . ALA A 1 96 ? 1.602 -6.272 -14.129 1.00 92.81 96 ALA A O 1
ATOM 715 N N . GLU A 1 97 ? 3.849 -6.245 -14.157 1.00 93.19 97 GLU A N 1
ATOM 716 C CA . GLU A 1 97 ? 4.034 -7.675 -13.911 1.00 93.19 97 GLU A CA 1
ATOM 717 C C . GLU A 1 97 ? 3.538 -8.028 -12.507 1.00 93.19 97 GLU A C 1
ATOM 719 O O . GLU A 1 97 ? 2.777 -8.979 -12.320 1.00 93.19 97 GLU A O 1
ATOM 724 N N . CYS A 1 98 ? 3.923 -7.217 -11.521 1.00 94.12 98 CYS A N 1
ATOM 725 C CA . CYS A 1 98 ? 3.470 -7.379 -10.154 1.00 94.12 98 CYS A CA 1
ATOM 726 C C . CYS A 1 98 ? 3.502 -6.068 -9.364 1.00 94.12 98 CYS A C 1
ATOM 728 O O . CYS A 1 98 ? 4.138 -5.091 -9.756 1.00 94.12 98 CYS A O 1
ATOM 730 N N . ALA A 1 99 ? 2.804 -6.060 -8.233 1.00 96.50 99 ALA A N 1
ATOM 731 C CA . ALA A 1 99 ? 2.819 -4.982 -7.259 1.00 96.50 99 ALA A CA 1
ATOM 732 C C . ALA A 1 99 ? 2.566 -5.524 -5.852 1.00 96.50 99 ALA A C 1
ATOM 734 O O . ALA A 1 99 ? 1.999 -6.609 -5.678 1.00 96.50 99 ALA A O 1
ATOM 735 N N . GLY A 1 100 ? 2.935 -4.754 -4.838 1.00 96.19 100 GLY A N 1
ATOM 736 C CA . GLY A 1 100 ? 2.635 -5.099 -3.459 1.00 96.19 100 GLY A CA 1
ATOM 737 C C . GLY A 1 100 ? 2.845 -3.954 -2.489 1.00 96.19 100 GLY A C 1
ATOM 738 O O . GLY A 1 100 ? 3.442 -2.934 -2.818 1.00 96.19 100 GLY A O 1
ATOM 739 N N . PHE A 1 101 ? 2.330 -4.129 -1.281 1.00 96.75 101 PHE A N 1
ATOM 740 C CA . PHE A 1 101 ? 2.395 -3.139 -0.219 1.00 96.75 101 PHE A CA 1
ATOM 741 C C . PHE A 1 101 ? 3.056 -3.736 1.020 1.00 96.75 101 PHE A C 1
ATOM 743 O O . PHE A 1 101 ? 2.627 -4.776 1.523 1.00 96.75 101 PHE A O 1
ATOM 750 N N . TYR A 1 102 ? 4.087 -3.056 1.509 1.00 96.00 102 TYR A N 1
ATOM 751 C CA . TYR A 1 102 ? 4.696 -3.308 2.805 1.00 96.00 102 TYR A CA 1
ATOM 752 C C . TYR A 1 102 ? 4.160 -2.300 3.815 1.00 96.00 102 TYR A C 1
ATOM 754 O O . TYR A 1 102 ? 4.338 -1.095 3.636 1.00 96.00 102 TYR A O 1
ATOM 762 N N . LEU A 1 103 ? 3.546 -2.806 4.881 1.00 94.06 103 LEU A N 1
ATOM 763 C CA . LEU A 1 103 ? 3.172 -2.034 6.057 1.00 94.06 103 LEU A CA 1
ATOM 764 C C . LEU A 1 103 ? 4.388 -1.901 6.982 1.00 94.06 103 LEU A C 1
ATOM 766 O O . LEU A 1 103 ? 5.103 -2.877 7.221 1.00 94.06 103 LEU A O 1
ATOM 770 N N . HIS A 1 104 ? 4.588 -0.699 7.510 1.00 92.06 104 HIS A N 1
ATOM 771 C CA . HIS A 1 104 ? 5.578 -0.367 8.522 1.00 92.06 104 HIS A CA 1
ATOM 772 C C . HIS A 1 104 ? 4.869 0.156 9.777 1.00 92.06 104 HIS A C 1
ATOM 774 O O . HIS A 1 104 ? 4.235 1.213 9.744 1.00 92.06 104 HIS A O 1
ATOM 780 N N . ASP A 1 105 ? 4.984 -0.580 10.881 1.00 85.25 105 ASP A N 1
ATOM 781 C CA . ASP A 1 105 ? 4.354 -0.259 12.167 1.00 85.25 105 ASP A CA 1
ATOM 782 C C . ASP A 1 105 ? 5.367 -0.486 13.297 1.00 85.25 105 ASP A C 1
ATOM 784 O O . ASP A 1 105 ? 5.888 -1.590 13.439 1.00 85.25 105 ASP A O 1
ATOM 788 N N . ASP A 1 106 ? 5.705 0.562 14.054 1.00 80.00 106 ASP A N 1
ATOM 789 C CA . ASP A 1 106 ? 6.668 0.527 15.171 1.00 80.00 106 ASP A CA 1
ATOM 790 C C . ASP A 1 106 ? 7.968 -0.259 14.879 1.00 80.00 106 ASP A C 1
ATOM 792 O O . ASP A 1 106 ? 8.410 -1.110 15.653 1.00 80.00 106 ASP A O 1
ATOM 796 N N . GLY A 1 107 ? 8.586 -0.002 13.719 1.00 80.88 107 GLY A N 1
ATOM 797 C CA . GLY A 1 107 ? 9.838 -0.649 13.303 1.00 80.88 107 GLY A CA 1
ATOM 798 C C . GLY A 1 107 ? 9.673 -2.066 12.744 1.00 80.88 107 GLY A C 1
ATOM 799 O O . GLY A 1 107 ? 10.658 -2.690 12.346 1.00 80.88 107 GLY A O 1
ATOM 800 N N . ARG A 1 108 ? 8.444 -2.590 12.690 1.00 87.38 108 ARG A N 1
ATOM 801 C CA . ARG A 1 108 ? 8.127 -3.899 12.111 1.00 87.38 108 ARG A CA 1
ATOM 802 C C . ARG A 1 108 ? 7.622 -3.750 10.689 1.00 87.38 108 ARG A C 1
ATOM 804 O O . ARG A 1 108 ? 6.802 -2.886 10.389 1.00 87.38 108 ARG A O 1
ATOM 811 N N . TRP A 1 109 ? 8.084 -4.655 9.837 1.00 91.62 109 TRP A N 1
ATOM 812 C CA . TRP A 1 109 ? 7.709 -4.728 8.433 1.00 91.62 109 TRP A CA 1
ATOM 813 C C . TRP A 1 109 ? 6.839 -5.945 8.181 1.00 91.62 109 TRP A C 1
ATOM 815 O O . TRP A 1 109 ? 7.162 -7.043 8.630 1.00 91.62 109 TRP A O 1
ATOM 825 N N . GLN A 1 110 ? 5.741 -5.746 7.460 1.00 92.38 110 GLN A N 1
ATOM 826 C CA . GLN A 1 110 ? 4.833 -6.823 7.082 1.00 92.38 110 GLN A CA 1
ATOM 827 C C . GLN A 1 110 ? 4.390 -6.644 5.635 1.00 92.38 110 GLN A C 1
ATOM 829 O O . GLN A 1 110 ? 3.948 -5.565 5.240 1.00 92.38 110 GLN A O 1
ATOM 834 N N . LEU A 1 111 ? 4.487 -7.706 4.834 1.00 93.62 111 LEU A N 1
ATOM 835 C CA . LEU A 1 111 ? 3.913 -7.711 3.493 1.00 93.62 111 LEU A CA 1
ATOM 836 C C . LEU A 1 111 ? 2.390 -7.825 3.613 1.00 93.62 111 LEU A C 1
ATOM 838 O O . LEU A 1 111 ? 1.857 -8.878 3.952 1.00 93.62 111 LEU A O 1
ATOM 842 N N . ALA A 1 112 ? 1.699 -6.726 3.341 1.00 92.38 112 ALA A N 1
ATOM 843 C CA . ALA A 1 112 ? 0.275 -6.569 3.597 1.00 92.38 112 ALA A CA 1
ATOM 844 C C . ALA A 1 112 ? -0.617 -6.931 2.405 1.00 92.38 112 ALA A C 1
ATOM 846 O O . ALA A 1 112 ? -1.815 -7.107 2.570 1.00 92.38 112 ALA A O 1
ATOM 847 N N . GLY A 1 113 ? -0.079 -7.039 1.194 1.00 92.19 113 GLY A N 1
ATOM 848 C CA . GLY A 1 113 ? -0.861 -7.470 0.039 1.00 92.19 113 GLY A CA 1
ATOM 849 C C . GLY A 1 113 ? -0.060 -7.412 -1.249 1.00 92.19 113 GLY A C 1
ATOM 850 O O . GLY A 1 113 ? 0.814 -6.561 -1.400 1.00 92.19 113 GLY A O 1
ATOM 851 N N . THR A 1 114 ? -0.353 -8.319 -2.179 1.00 95.44 114 THR A N 1
ATOM 852 C CA . THR A 1 114 ? 0.332 -8.408 -3.475 1.00 95.44 114 THR A CA 1
ATOM 853 C C . THR A 1 114 ? -0.632 -8.701 -4.620 1.00 95.44 114 THR A C 1
ATOM 855 O O . THR A 1 114 ? -1.661 -9.354 -4.450 1.00 95.44 114 THR A O 1
ATOM 858 N N . ALA A 1 115 ? -0.273 -8.252 -5.818 1.00 95.06 115 ALA A N 1
ATOM 859 C CA . ALA A 1 115 ? -0.926 -8.580 -7.076 1.00 95.06 115 ALA A CA 1
ATOM 860 C C . ALA A 1 115 ? 0.135 -9.031 -8.089 1.00 95.06 115 ALA A C 1
ATOM 862 O O . ALA A 1 115 ? 1.192 -8.419 -8.180 1.00 95.06 115 ALA A O 1
ATOM 863 N N . GLY A 1 116 ? -0.118 -10.115 -8.827 1.00 90.88 116 GLY A N 1
ATOM 864 C CA . GLY A 1 116 ? 0.835 -10.654 -9.813 1.00 90.88 116 GLY A CA 1
ATOM 865 C C . GLY A 1 116 ? 2.045 -11.396 -9.223 1.00 90.88 116 GLY A C 1
ATOM 866 O O . GLY A 1 116 ? 2.818 -11.981 -9.967 1.00 90.88 116 GLY A O 1
ATOM 867 N N . VAL A 1 117 ? 2.191 -11.436 -7.893 1.00 91.00 117 VAL A N 1
ATOM 868 C CA . VAL A 1 117 ? 3.254 -12.181 -7.200 1.00 91.00 117 VAL A CA 1
ATOM 869 C C . VAL A 1 117 ? 2.780 -13.615 -6.904 1.00 91.00 117 VAL A C 1
ATOM 871 O O . VAL A 1 117 ? 1.760 -13.774 -6.226 1.00 91.00 117 VAL A O 1
ATOM 874 N N . PRO A 1 118 ? 3.488 -14.671 -7.357 1.00 87.75 118 PRO A N 1
ATOM 875 C CA . PRO A 1 118 ? 3.182 -16.053 -6.986 1.00 87.75 118 PRO A CA 1
ATOM 876 C C . PRO A 1 118 ? 3.217 -16.274 -5.470 1.00 87.75 118 PRO A C 1
ATOM 878 O O . PRO A 1 118 ? 4.005 -15.650 -4.761 1.00 87.75 118 PRO A O 1
ATOM 881 N N . ARG A 1 119 ? 2.411 -17.214 -4.962 1.00 88.88 119 ARG A N 1
ATOM 882 C CA . ARG A 1 119 ? 2.276 -17.461 -3.515 1.00 88.88 119 ARG A CA 1
ATOM 883 C C . ARG A 1 119 ? 3.613 -17.725 -2.813 1.00 88.88 119 ARG A C 1
ATOM 885 O O . ARG A 1 119 ? 3.900 -17.074 -1.817 1.00 88.88 119 ARG A O 1
ATOM 892 N N . TRP A 1 120 ? 4.432 -18.62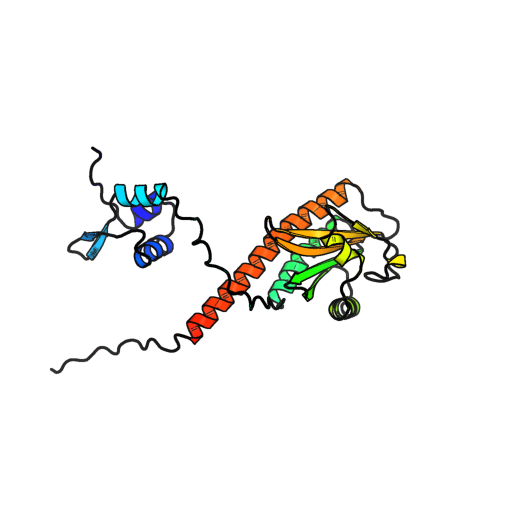1 -3.361 1.00 92.00 120 TRP A N 1
ATOM 893 C CA . TRP A 1 120 ? 5.743 -18.962 -2.797 1.00 92.00 120 TRP A CA 1
ATOM 894 C C . TRP A 1 120 ? 6.667 -17.734 -2.695 1.00 92.00 120 TRP A C 1
ATOM 896 O O . TRP A 1 120 ? 7.448 -17.607 -1.754 1.00 92.00 120 TRP A O 1
ATOM 906 N N . LEU A 1 121 ? 6.558 -16.800 -3.648 1.00 89.44 121 LEU A N 1
ATOM 907 C CA . LEU A 1 121 ? 7.346 -15.574 -3.665 1.00 89.44 121 LEU A CA 1
ATOM 908 C C . LEU A 1 121 ? 6.832 -14.586 -2.618 1.00 89.44 121 LEU A C 1
ATOM 910 O O . LEU A 1 121 ? 7.626 -14.001 -1.888 1.00 89.44 121 LEU A O 1
ATOM 914 N N . ALA A 1 122 ? 5.513 -14.442 -2.496 1.00 89.88 122 ALA A N 1
ATOM 915 C CA . ALA A 1 122 ? 4.905 -13.622 -1.454 1.00 89.88 122 ALA A CA 1
ATOM 916 C C . ALA A 1 122 ? 5.272 -14.127 -0.045 1.00 89.88 122 ALA A C 1
ATOM 918 O O . ALA A 1 122 ? 5.625 -13.326 0.813 1.00 89.88 122 ALA A O 1
ATOM 919 N N . GLU A 1 123 ? 5.266 -15.444 0.183 1.00 89.44 123 GLU A N 1
ATOM 920 C CA . GLU A 1 123 ? 5.671 -16.059 1.457 1.00 89.44 123 GLU A CA 1
ATOM 921 C C . GLU A 1 123 ? 7.151 -15.792 1.781 1.00 89.44 123 GLU A C 1
ATOM 923 O O . GLU A 1 123 ? 7.483 -15.397 2.903 1.00 89.44 123 GLU A O 1
ATOM 928 N N . ARG A 1 124 ? 8.037 -15.914 0.782 1.00 91.50 124 ARG A N 1
ATOM 929 C CA . ARG A 1 124 ? 9.459 -15.558 0.911 1.00 91.50 124 ARG A CA 1
ATOM 930 C C . ARG A 1 124 ? 9.645 -14.083 1.265 1.00 91.50 124 ARG A C 1
ATOM 932 O O . ARG A 1 124 ? 10.397 -13.762 2.182 1.00 91.50 124 ARG A O 1
ATOM 939 N N . LEU A 1 125 ? 8.955 -13.196 0.551 1.00 91.75 125 LEU A N 1
ATOM 940 C CA . LEU A 1 125 ? 9.002 -11.748 0.759 1.00 91.75 125 LEU A CA 1
ATOM 941 C C . LEU A 1 125 ? 8.437 -11.326 2.123 1.00 91.75 125 LEU A C 1
ATOM 943 O O . LEU A 1 125 ? 8.923 -10.355 2.695 1.00 91.75 125 LEU A O 1
ATOM 947 N N . ALA A 1 126 ? 7.440 -12.047 2.643 1.00 90.00 126 ALA A N 1
ATOM 948 C CA . ALA A 1 126 ? 6.865 -11.813 3.968 1.00 90.00 126 ALA A CA 1
ATOM 949 C C . ALA A 1 126 ? 7.777 -12.289 5.111 1.00 90.00 126 ALA A C 1
ATOM 951 O O . ALA A 1 126 ? 7.703 -11.754 6.212 1.00 90.00 126 ALA A O 1
ATOM 952 N N . SER A 1 127 ? 8.632 -13.280 4.846 1.00 87.69 127 SER A N 1
ATOM 953 C CA . SER A 1 127 ? 9.543 -13.877 5.833 1.00 87.69 127 SER A CA 1
ATOM 954 C C . SER A 1 127 ? 10.955 -13.273 5.809 1.00 87.69 127 SER A C 1
ATOM 956 O O . SER A 1 127 ? 11.794 -13.633 6.629 1.00 87.69 127 SER A O 1
ATOM 958 N N . SER A 1 128 ? 11.230 -12.370 4.864 1.00 87.31 128 SER A N 1
ATOM 959 C CA . SER A 1 128 ? 12.529 -11.710 4.689 1.00 87.31 128 SER A CA 1
ATOM 960 C C . SER A 1 128 ? 12.510 -10.282 5.233 1.00 87.31 128 SER A C 1
ATOM 962 O O . SER A 1 128 ? 11.452 -9.668 5.375 1.00 87.31 128 SER A O 1
ATOM 964 N N . ALA A 1 129 ? 13.695 -9.724 5.489 1.00 88.75 129 ALA A N 1
ATOM 965 C CA . ALA A 1 129 ? 13.839 -8.296 5.754 1.00 88.75 129 ALA A CA 1
ATOM 966 C C . ALA A 1 129 ? 13.281 -7.464 4.578 1.00 88.75 129 ALA A C 1
ATOM 968 O O . ALA A 1 129 ? 13.346 -7.914 3.427 1.00 88.75 129 ALA A O 1
ATOM 969 N N . PRO A 1 130 ? 12.740 -6.260 4.841 1.00 90.50 130 PRO A N 1
ATOM 970 C CA . PRO A 1 130 ? 12.243 -5.392 3.784 1.00 90.50 130 PRO A CA 1
ATOM 971 C C . PRO A 1 130 ? 13.374 -5.076 2.783 1.00 90.50 130 PRO A C 1
ATOM 973 O O . PRO A 1 130 ? 14.478 -4.705 3.193 1.00 90.50 130 PRO A O 1
ATOM 976 N N . PRO A 1 131 ? 13.120 -5.208 1.475 1.00 92.94 131 PRO A N 1
ATOM 977 C CA . PRO A 1 131 ? 14.097 -4.908 0.431 1.00 92.94 131 PRO A CA 1
ATOM 978 C C . PRO A 1 131 ? 14.562 -3.447 0.459 1.00 92.94 131 PRO A C 1
ATOM 980 O O . PRO A 1 131 ? 13.779 -2.556 0.790 1.00 92.94 131 PRO A O 1
ATOM 983 N N . ALA A 1 132 ? 15.799 -3.179 0.027 1.00 94.00 132 ALA A N 1
ATOM 984 C CA . ALA A 1 132 ? 16.352 -1.819 -0.003 1.00 94.00 132 ALA A CA 1
ATOM 985 C C . ALA A 1 132 ? 15.463 -0.803 -0.756 1.00 94.00 132 ALA A C 1
ATOM 987 O O . ALA A 1 13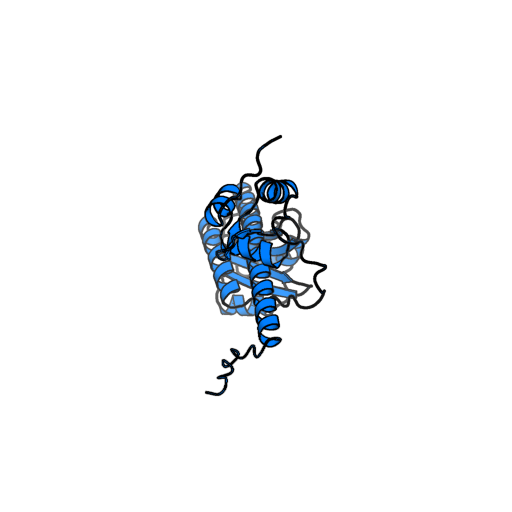2 ? 15.201 0.262 -0.202 1.00 94.00 132 ALA A O 1
ATOM 988 N N . PRO A 1 133 ? 14.871 -1.118 -1.931 1.00 94.50 133 PRO A N 1
ATOM 989 C CA . PRO A 1 133 ? 13.967 -0.175 -2.596 1.00 94.50 133 PRO A CA 1
ATOM 990 C C . PRO A 1 133 ? 12.742 0.215 -1.759 1.00 94.50 133 PRO A C 1
ATOM 992 O O . PRO A 1 133 ? 12.258 1.341 -1.851 1.00 94.50 133 PRO A O 1
ATOM 995 N N . VAL A 1 134 ? 12.244 -0.707 -0.930 1.00 95.00 134 VAL A N 1
ATOM 996 C CA . VAL A 1 134 ? 11.101 -0.483 -0.035 1.00 95.00 134 VAL A CA 1
ATOM 997 C C . VAL A 1 134 ? 11.506 0.433 1.115 1.00 95.00 134 VAL A C 1
ATOM 999 O O . VAL A 1 134 ? 10.796 1.394 1.396 1.00 95.00 134 VAL A O 1
ATOM 1002 N N . THR A 1 135 ? 12.646 0.180 1.760 1.00 94.44 135 THR A N 1
ATOM 1003 C CA . THR A 1 135 ? 13.116 0.998 2.889 1.00 94.44 135 THR A CA 1
ATOM 1004 C C . THR A 1 135 ? 13.573 2.389 2.447 1.00 94.44 135 THR A C 1
ATOM 1006 O O . THR A 1 135 ? 13.235 3.378 3.099 1.00 94.44 135 THR A O 1
ATOM 1009 N N . GLU A 1 136 ? 14.257 2.498 1.308 1.00 93.81 136 GLU A N 1
ATOM 1010 C CA . GLU A 1 136 ? 14.656 3.776 0.706 1.00 93.81 136 GLU A CA 1
ATOM 1011 C C . GLU A 1 136 ? 13.450 4.643 0.331 1.00 93.81 136 GLU A C 1
ATOM 1013 O O . GLU A 1 136 ? 13.478 5.864 0.505 1.00 93.81 136 GLU A O 1
ATOM 1018 N N . ALA A 1 137 ? 12.361 4.035 -0.154 1.00 93.94 137 ALA A N 1
ATOM 1019 C CA . ALA A 1 137 ? 11.157 4.775 -0.520 1.00 93.94 137 ALA A CA 1
ATOM 1020 C C . ALA A 1 137 ? 10.550 5.543 0.664 1.00 93.94 137 ALA A C 1
ATOM 1022 O O . ALA A 1 137 ? 9.997 6.617 0.449 1.00 93.94 137 ALA A O 1
ATOM 1023 N N . LEU A 1 138 ? 10.693 5.071 1.910 1.00 91.19 138 LEU A N 1
ATOM 1024 C CA . LEU A 1 138 ? 10.194 5.799 3.090 1.00 91.19 138 LEU A CA 1
ATOM 1025 C C . LEU A 1 138 ? 10.954 7.104 3.344 1.00 91.19 138 LEU A C 1
ATOM 1027 O O . LEU A 1 138 ? 10.371 8.078 3.829 1.00 91.19 138 LEU A O 1
ATOM 1031 N N . GLN A 1 139 ? 12.245 7.112 3.024 1.00 87.56 139 GLN A N 1
ATOM 1032 C CA . GLN A 1 139 ? 13.127 8.268 3.187 1.00 87.56 139 GLN A CA 1
ATOM 1033 C C . GLN A 1 139 ? 12.977 9.256 2.023 1.00 87.56 139 GLN A C 1
ATOM 1035 O O . GLN A 1 139 ? 13.267 10.442 2.157 1.00 87.56 139 GLN A O 1
ATOM 1040 N N . SER A 1 140 ? 12.482 8.770 0.886 1.00 85.38 140 SER A N 1
ATOM 1041 C CA . SER A 1 140 ? 12.260 9.548 -0.324 1.00 85.38 140 SER A CA 1
ATOM 1042 C C . SER A 1 140 ? 11.047 10.484 -0.225 1.00 85.38 140 SER A C 1
ATOM 1044 O O . SER A 1 140 ? 10.001 10.145 0.332 1.00 85.38 140 SER A O 1
ATOM 1046 N N . GLY A 1 141 ? 11.163 11.664 -0.842 1.00 80.94 141 GLY A N 1
ATOM 1047 C CA . GLY A 1 141 ? 10.039 12.579 -1.077 1.00 80.94 141 GLY A CA 1
ATOM 1048 C C . GLY A 1 141 ? 9.155 12.195 -2.271 1.00 80.94 141 GLY A C 1
ATOM 1049 O O . GLY A 1 141 ? 8.091 12.781 -2.440 1.00 80.94 141 GLY A O 1
ATOM 1050 N N . GLY A 1 142 ? 9.568 11.220 -3.088 1.00 86.50 142 GLY A N 1
ATOM 1051 C CA . GLY A 1 142 ? 8.852 10.807 -4.297 1.00 86.50 142 GLY A CA 1
ATOM 1052 C C . GLY A 1 142 ? 9.119 9.357 -4.723 1.00 86.50 142 GLY A C 1
ATOM 1053 O O . GLY A 1 142 ? 9.744 8.594 -3.980 1.00 86.50 142 GLY A O 1
ATOM 1054 N N . PRO A 1 143 ? 8.647 8.954 -5.914 1.00 92.38 143 PRO A N 1
ATOM 1055 C CA . PRO A 1 143 ? 8.865 7.611 -6.440 1.00 92.38 143 PRO A CA 1
ATOM 1056 C C . PRO A 1 143 ? 10.357 7.294 -6.610 1.00 92.38 143 PRO A C 1
ATOM 1058 O O . PRO A 1 143 ? 11.127 8.101 -7.131 1.00 92.38 143 PRO A O 1
ATOM 1061 N N . ARG A 1 144 ? 10.763 6.099 -6.183 1.00 94.12 144 ARG A N 1
ATOM 1062 C CA . ARG A 1 144 ? 12.112 5.551 -6.334 1.00 94.12 144 ARG A CA 1
ATOM 1063 C C . ARG A 1 144 ? 12.101 4.483 -7.409 1.00 94.12 144 ARG A C 1
ATOM 1065 O O . ARG A 1 144 ? 11.422 3.471 -7.268 1.00 94.12 144 ARG A O 1
ATOM 1072 N N . LEU A 1 145 ? 12.855 4.720 -8.473 1.00 94.06 145 LEU A N 1
ATOM 1073 C CA . LEU A 1 145 ? 13.090 3.719 -9.504 1.00 94.06 145 LEU A CA 1
ATOM 1074 C C . LEU A 1 145 ? 14.180 2.754 -9.041 1.00 94.06 145 LEU A C 1
ATOM 1076 O O . LEU A 1 145 ? 15.144 3.171 -8.400 1.00 94.06 145 LEU A O 1
ATOM 1080 N N . PHE A 1 146 ? 14.036 1.481 -9.385 1.00 94.00 146 PHE A N 1
ATOM 1081 C CA . PHE A 1 146 ? 15.050 0.467 -9.129 1.00 94.00 146 PHE A CA 1
ATOM 1082 C C . PHE A 1 146 ? 15.080 -0.579 -10.245 1.00 94.00 146 PHE A C 1
ATOM 1084 O O . PHE A 1 146 ? 14.095 -0.780 -10.955 1.00 94.00 146 PHE A O 1
ATOM 1091 N N . ASP A 1 147 ? 16.216 -1.259 -10.383 1.00 92.00 147 ASP A N 1
ATOM 1092 C CA . ASP A 1 147 ? 16.361 -2.410 -11.272 1.00 92.00 147 ASP A CA 1
ATOM 1093 C C . ASP A 1 147 ? 16.173 -3.706 -10.456 1.00 92.00 147 ASP A C 1
ATOM 1095 O O . ASP A 1 147 ? 16.966 -3.971 -9.538 1.00 92.00 147 ASP A O 1
ATOM 1099 N N . PRO A 1 148 ? 15.142 -4.523 -10.748 1.00 92.38 148 PRO A N 1
ATOM 1100 C CA . PRO A 1 148 ? 14.923 -5.809 -10.091 1.00 92.38 148 PRO A CA 1
ATOM 1101 C C . PRO A 1 148 ? 16.121 -6.759 -10.159 1.00 92.38 148 PRO A C 1
ATOM 1103 O O . PRO A 1 148 ? 16.359 -7.506 -9.212 1.00 92.38 148 PRO A O 1
ATOM 1106 N N . ARG A 1 149 ? 16.920 -6.712 -11.231 1.00 91.12 149 ARG A N 1
ATOM 1107 C CA . ARG A 1 149 ? 18.083 -7.593 -11.427 1.00 91.12 149 ARG A CA 1
ATOM 1108 C C . ARG A 1 149 ? 19.243 -7.238 -10.510 1.00 91.12 149 ARG A C 1
ATOM 1110 O O . ARG A 1 149 ? 19.949 -8.126 -10.045 1.00 91.12 149 ARG A O 1
ATOM 1117 N N . VAL A 1 150 ? 19.422 -5.945 -10.245 1.00 90.81 150 VAL A N 1
ATOM 1118 C CA . VAL A 1 150 ? 20.468 -5.431 -9.347 1.00 90.81 150 VAL A CA 1
ATOM 1119 C C . VAL A 1 150 ? 20.053 -5.611 -7.892 1.00 90.81 150 VAL A C 1
ATOM 1121 O O . VAL A 1 150 ? 20.849 -6.013 -7.051 1.00 90.81 150 VAL A O 1
ATOM 1124 N N . THR A 1 151 ? 18.789 -5.320 -7.595 1.00 91.19 151 THR A N 1
ATOM 1125 C CA . THR A 1 151 ? 18.262 -5.337 -6.224 1.00 91.19 151 THR A CA 1
ATOM 1126 C C . THR A 1 151 ? 17.795 -6.716 -5.765 1.00 91.19 151 THR A C 1
ATOM 1128 O O . THR A 1 151 ? 17.578 -6.924 -4.574 1.00 91.19 151 THR A O 1
ATOM 1131 N N . GLY A 1 152 ? 17.610 -7.655 -6.695 1.00 88.44 152 GLY A N 1
ATOM 1132 C CA . GLY A 1 152 ? 17.025 -8.967 -6.433 1.00 88.44 152 GLY A CA 1
ATOM 1133 C C . GLY A 1 152 ? 15.549 -8.924 -6.028 1.00 88.44 152 GLY A C 1
ATOM 1134 O O . GLY A 1 152 ? 15.039 -9.909 -5.494 1.00 88.44 152 GLY A O 1
ATOM 1135 N N . PHE A 1 153 ? 14.866 -7.796 -6.243 1.00 90.50 153 PHE A N 1
ATOM 1136 C CA . PHE A 1 153 ? 13.528 -7.532 -5.723 1.00 90.50 153 PHE A CA 1
ATOM 1137 C C . PHE A 1 153 ? 12.524 -7.225 -6.842 1.00 90.50 153 PHE A C 1
ATOM 1139 O O . PHE A 1 153 ? 12.829 -6.414 -7.710 1.00 90.50 153 PHE A O 1
ATOM 1146 N N . PRO A 1 154 ? 11.303 -7.795 -6.817 1.00 86.50 154 PRO A N 1
ATOM 1147 C CA . PRO A 1 154 ? 10.841 -8.903 -5.976 1.00 86.50 154 PRO A CA 1
ATOM 1148 C C . PRO A 1 154 ? 11.472 -10.241 -6.368 1.00 86.50 154 PRO A C 1
ATOM 1150 O O . PRO A 1 154 ? 11.572 -11.140 -5.532 1.00 86.50 154 PRO A O 1
ATOM 1153 N N . ASP A 1 155 ? 11.941 -10.350 -7.608 1.00 87.81 155 ASP A N 1
ATOM 1154 C CA . ASP A 1 155 ? 12.742 -11.456 -8.112 1.00 87.81 155 ASP A CA 1
ATOM 1155 C C . ASP A 1 155 ? 13.846 -10.892 -9.019 1.00 87.81 155 ASP A C 1
ATOM 1157 O O . ASP A 1 155 ? 13.582 -10.061 -9.887 1.00 87.81 155 ASP A O 1
ATOM 1161 N N . ALA A 1 156 ? 15.081 -11.370 -8.850 1.00 81.94 156 ALA A N 1
ATOM 1162 C CA . ALA A 1 156 ? 16.224 -10.990 -9.683 1.00 81.94 156 ALA A CA 1
ATOM 1163 C C . ALA A 1 156 ? 16.030 -11.353 -11.167 1.00 81.94 156 ALA A C 1
ATOM 1165 O O . ALA A 1 156 ? 16.736 -10.849 -12.037 1.00 81.94 156 ALA A O 1
ATOM 1166 N N . ARG A 1 157 ? 15.088 -12.255 -11.464 1.00 82.94 157 ARG A N 1
ATOM 1167 C CA . ARG A 1 157 ? 14.747 -12.671 -12.829 1.00 82.94 157 ARG A CA 1
ATOM 1168 C C . ARG A 1 157 ? 13.770 -11.729 -13.522 1.00 82.94 157 ARG A C 1
ATOM 1170 O O . ARG A 1 157 ? 13.643 -11.828 -14.742 1.00 82.94 157 ARG A O 1
ATOM 1177 N N . SER A 1 158 ? 13.095 -10.840 -12.791 1.00 84.06 158 SER A N 1
ATOM 1178 C CA . SER A 1 158 ? 12.131 -9.918 -13.387 1.00 84.06 158 SER A CA 1
ATOM 1179 C C . SER A 1 158 ? 12.856 -8.962 -14.347 1.00 84.06 158 SER A C 1
ATOM 1181 O O . SER A 1 158 ? 13.781 -8.257 -13.947 1.00 84.06 158 SER A O 1
ATOM 1183 N N . PRO A 1 159 ? 12.493 -8.945 -15.640 1.00 81.50 159 PRO A N 1
ATOM 1184 C CA . PRO A 1 159 ? 13.187 -8.157 -16.659 1.00 81.50 159 PRO A CA 1
ATOM 1185 C C . PRO A 1 159 ? 12.641 -6.724 -16.807 1.00 81.50 159 PRO A C 1
ATOM 1187 O O . PRO A 1 159 ? 13.042 -6.012 -17.727 1.00 81.50 159 PRO A O 1
ATOM 1190 N N . GLY A 1 160 ? 11.674 -6.338 -15.973 1.00 89.00 160 GLY A N 1
ATOM 1191 C CA . GLY A 1 160 ? 11.039 -5.023 -15.976 1.00 89.00 160 GLY A CA 1
ATOM 1192 C C . GLY A 1 160 ? 11.757 -3.972 -15.136 1.00 89.00 160 GLY A C 1
ATOM 1193 O O . GLY A 1 160 ? 12.863 -4.190 -14.651 1.00 89.00 160 GLY A O 1
ATOM 1194 N N . HIS A 1 161 ? 11.093 -2.833 -14.935 1.00 92.88 161 HIS A N 1
ATOM 1195 C CA . HIS A 1 161 ? 11.579 -1.751 -14.079 1.00 92.88 161 HIS A CA 1
ATOM 1196 C C . HIS A 1 161 ? 10.756 -1.675 -12.801 1.00 92.88 161 HIS A C 1
ATOM 1198 O O . HIS A 1 161 ? 9.527 -1.755 -12.827 1.00 92.88 161 HIS A O 1
ATOM 1204 N N . GLY A 1 162 ? 11.442 -1.493 -11.683 1.00 94.38 162 GLY A N 1
ATOM 1205 C CA . GLY A 1 162 ? 10.831 -1.336 -10.381 1.00 94.38 162 GLY A CA 1
ATOM 1206 C C . GLY A 1 162 ? 10.523 0.115 -10.048 1.00 94.38 162 GLY A C 1
ATOM 1207 O O . GLY A 1 162 ? 11.311 1.014 -10.345 1.00 94.38 162 GLY A O 1
ATOM 1208 N N . VAL A 1 163 ? 9.399 0.339 -9.374 1.00 96.19 163 VAL A N 1
ATOM 1209 C CA . VAL A 1 163 ? 9.082 1.604 -8.707 1.00 96.19 163 VAL A CA 1
ATOM 1210 C C . VAL A 1 163 ? 8.654 1.301 -7.283 1.00 96.19 163 VAL A C 1
ATOM 1212 O O . VAL A 1 163 ? 7.819 0.428 -7.064 1.00 96.19 163 VAL A O 1
ATOM 1215 N N . ALA A 1 164 ? 9.205 2.025 -6.318 1.00 97.12 164 ALA A N 1
ATOM 1216 C CA . ALA A 1 164 ? 8.767 2.019 -4.932 1.00 97.12 164 ALA A CA 1
ATOM 1217 C C . ALA A 1 164 ? 8.364 3.437 -4.517 1.00 97.12 164 ALA A C 1
ATOM 1219 O O . ALA A 1 164 ? 9.052 4.408 -4.823 1.00 97.12 164 ALA A O 1
ATOM 1220 N N . VAL A 1 165 ? 7.238 3.576 -3.831 1.00 96.69 165 VAL A N 1
ATOM 1221 C CA . VAL A 1 165 ? 6.709 4.864 -3.387 1.00 96.69 165 VAL A CA 1
ATOM 1222 C C . VAL A 1 165 ? 6.238 4.765 -1.947 1.00 96.69 165 VAL A C 1
ATOM 1224 O O . VAL A 1 165 ? 5.684 3.752 -1.516 1.00 96.69 165 VAL A O 1
ATOM 1227 N N . ARG A 1 166 ? 6.464 5.836 -1.192 1.00 96.44 166 ARG A N 1
ATOM 1228 C CA . ARG A 1 166 ? 5.981 5.955 0.177 1.00 96.44 166 ARG A CA 1
ATOM 1229 C C . ARG A 1 166 ? 4.459 6.027 0.207 1.00 96.44 166 ARG A C 1
ATOM 1231 O O . ARG A 1 166 ? 3.861 6.808 -0.523 1.00 96.44 166 ARG A O 1
ATOM 1238 N N . VAL A 1 167 ? 3.858 5.272 1.114 1.00 95.56 167 VAL A N 1
ATOM 1239 C CA . VAL A 1 167 ? 2.427 5.322 1.420 1.00 95.56 167 VAL A CA 1
ATOM 1240 C C . VAL A 1 167 ? 2.261 6.066 2.736 1.00 95.56 167 VAL A C 1
ATOM 1242 O O . VAL A 1 167 ? 2.815 5.660 3.762 1.00 95.56 167 VAL A O 1
ATOM 1245 N N . ARG A 1 168 ? 1.522 7.173 2.711 1.00 92.69 168 ARG A N 1
ATOM 1246 C CA . ARG A 1 168 ? 1.342 8.060 3.864 1.00 92.69 168 ARG A CA 1
ATOM 1247 C C . ARG A 1 168 ? -0.094 8.564 3.953 1.00 92.69 168 ARG A C 1
ATOM 1249 O O . ARG A 1 168 ? -0.732 8.816 2.938 1.00 92.69 168 ARG A O 1
ATOM 1256 N N . ALA A 1 169 ? -0.566 8.736 5.174 1.00 88.19 169 ALA A N 1
ATOM 1257 C CA . ALA A 1 169 ? -1.657 9.634 5.508 1.00 88.19 169 ALA A CA 1
ATOM 1258 C C . ALA A 1 169 ? -1.076 11.037 5.812 1.00 88.19 169 ALA A C 1
ATOM 1260 O O . ALA A 1 169 ? 0.151 11.177 5.884 1.00 88.19 169 ALA A O 1
ATOM 1261 N N . PRO A 1 170 ? -1.909 12.081 5.992 1.00 80.75 170 PRO A N 1
ATOM 1262 C CA . PRO A 1 170 ? -1.431 13.439 6.275 1.00 80.75 170 PRO A CA 1
ATOM 1263 C C . PRO A 1 170 ? -0.402 13.521 7.414 1.00 80.75 170 PRO A C 1
ATOM 1265 O O . PRO A 1 170 ? 0.609 14.200 7.258 1.00 80.75 170 PRO A O 1
ATOM 1268 N N . ASP A 1 171 ? -0.603 12.746 8.485 1.00 82.50 171 ASP A N 1
ATOM 1269 C CA . ASP A 1 171 ? 0.203 12.832 9.712 1.00 82.50 171 ASP A CA 1
ATOM 1270 C C . ASP A 1 171 ? 1.083 11.598 9.975 1.00 82.50 171 ASP A C 1
ATOM 1272 O O . ASP A 1 171 ? 1.779 11.526 10.990 1.00 82.50 171 ASP A O 1
ATOM 1276 N N . ARG A 1 172 ? 1.049 10.582 9.098 1.00 86.88 172 ARG A N 1
ATOM 1277 C CA . ARG A 1 172 ? 1.726 9.300 9.349 1.00 86.88 172 ARG A CA 1
ATOM 1278 C C . ARG A 1 172 ? 2.175 8.606 8.073 1.00 86.88 172 ARG A C 1
ATOM 1280 O O . ARG A 1 172 ? 1.428 8.483 7.110 1.00 86.88 172 ARG A O 1
ATOM 1287 N N . VAL A 1 173 ? 3.392 8.068 8.092 1.00 91.06 173 VAL A N 1
ATOM 1288 C CA . VAL A 1 173 ? 3.874 7.143 7.059 1.00 91.06 173 VAL A CA 1
ATOM 1289 C C . VAL A 1 173 ? 3.486 5.720 7.449 1.00 91.06 173 VAL A C 1
ATOM 1291 O O . VAL A 1 173 ? 3.809 5.271 8.546 1.00 91.06 173 VAL A O 1
ATOM 1294 N N . HIS A 1 174 ? 2.812 5.017 6.542 1.00 92.31 174 HIS A N 1
ATOM 1295 C CA . HIS A 1 174 ? 2.340 3.649 6.758 1.00 92.31 174 HIS A CA 1
ATOM 1296 C C . HIS A 1 174 ? 3.239 2.587 6.145 1.00 92.31 174 HIS A C 1
ATOM 1298 O O . HIS A 1 174 ? 3.122 1.427 6.514 1.00 92.31 174 HIS A O 1
ATOM 1304 N N . GLY A 1 175 ? 4.109 2.941 5.202 1.00 95.00 175 GLY A N 1
ATOM 1305 C CA . GLY A 1 175 ? 5.021 1.989 4.576 1.00 95.00 175 GLY A CA 1
ATOM 1306 C C . GLY A 1 175 ? 5.313 2.336 3.124 1.00 95.00 175 GLY A C 1
ATOM 1307 O O . GLY A 1 175 ? 5.389 3.518 2.778 1.00 95.00 175 GLY A O 1
ATOM 1308 N N . ALA A 1 176 ? 5.479 1.319 2.278 1.00 96.94 176 ALA A N 1
ATOM 1309 C CA . ALA A 1 176 ? 5.774 1.513 0.860 1.00 96.94 176 ALA A CA 1
ATOM 1310 C C . ALA A 1 176 ? 4.963 0.590 -0.048 1.00 96.94 176 ALA A C 1
ATOM 1312 O O . ALA A 1 176 ? 4.790 -0.601 0.218 1.00 96.94 176 ALA A O 1
ATOM 1313 N N . LEU A 1 177 ? 4.522 1.155 -1.163 1.00 97.25 177 LEU A N 1
ATOM 1314 C CA . LEU A 1 177 ? 3.956 0.455 -2.303 1.00 97.25 177 LEU A CA 1
ATOM 1315 C C . LEU A 1 177 ? 5.072 0.243 -3.323 1.00 97.25 177 LEU A C 1
ATOM 1317 O O . LEU A 1 177 ? 5.812 1.175 -3.626 1.00 97.25 177 LEU A O 1
ATOM 1321 N N . PHE A 1 178 ? 5.176 -0.958 -3.874 1.00 96.94 178 PHE A N 1
ATOM 1322 C CA . PHE A 1 178 ? 6.071 -1.248 -4.985 1.00 96.94 178 PHE A CA 1
ATOM 1323 C C . PHE A 1 178 ? 5.307 -1.810 -6.178 1.00 96.94 178 PHE A C 1
ATOM 1325 O O . PHE A 1 178 ? 4.247 -2.423 -6.028 1.00 96.94 178 PHE A O 1
ATOM 1332 N N . LEU A 1 179 ? 5.884 -1.642 -7.361 1.00 96.12 179 LEU A N 1
ATOM 1333 C CA . LEU A 1 179 ? 5.448 -2.261 -8.605 1.00 96.12 179 LEU A CA 1
ATOM 1334 C C . LEU A 1 179 ? 6.655 -2.600 -9.477 1.00 96.12 179 LEU A C 1
ATOM 1336 O O . LEU A 1 179 ? 7.687 -1.937 -9.398 1.00 96.12 179 LEU A O 1
ATOM 1340 N N . VAL A 1 180 ? 6.506 -3.613 -10.321 1.00 95.50 180 VAL A N 1
ATOM 1341 C CA . VAL A 1 180 ? 7.459 -3.945 -11.381 1.00 95.50 180 VAL A CA 1
ATOM 1342 C C . VAL A 1 180 ? 6.716 -3.972 -12.702 1.00 95.50 180 VAL A C 1
ATOM 1344 O O . VAL A 1 180 ? 5.734 -4.698 -12.847 1.00 95.50 180 VAL A O 1
ATOM 1347 N N . THR A 1 181 ? 7.152 -3.147 -13.650 1.00 94.06 181 THR A N 1
ATOM 1348 C CA . THR A 1 181 ? 6.583 -3.086 -15.001 1.00 94.06 181 THR A CA 1
ATOM 1349 C C . THR A 1 181 ? 6.930 -4.340 -15.798 1.00 94.06 181 THR A C 1
ATOM 1351 O O . THR A 1 181 ? 7.795 -5.120 -15.413 1.00 94.06 181 THR A O 1
ATOM 1354 N N . ARG A 1 182 ? 6.271 -4.554 -16.936 1.00 90.00 182 ARG A N 1
ATOM 1355 C CA . ARG A 1 182 ? 6.692 -5.599 -17.875 1.00 90.00 182 ARG A CA 1
ATOM 1356 C C . ARG A 1 182 ? 8.031 -5.277 -18.563 1.00 90.00 182 ARG A C 1
ATOM 1358 O O . ARG A 1 182 ? 8.405 -4.104 -18.668 1.00 90.00 182 ARG A O 1
ATOM 1365 N N . PRO A 1 183 ? 8.744 -6.303 -19.071 1.00 87.69 183 PRO A N 1
ATOM 1366 C CA . PRO A 1 183 ? 9.972 -6.122 -19.846 1.00 87.69 183 PRO A CA 1
ATOM 1367 C C . PRO A 1 183 ? 9.820 -5.109 -20.982 1.00 87.69 183 PRO A C 1
ATOM 1369 O O . PRO A 1 183 ? 8.812 -5.091 -21.684 1.00 87.69 183 PRO A O 1
ATOM 1372 N N . GLY A 1 184 ? 10.851 -4.284 -21.179 1.00 82.31 184 GLY A N 1
ATOM 1373 C CA . GLY A 1 184 ? 10.904 -3.306 -22.270 1.00 82.31 184 GLY A CA 1
ATOM 1374 C C . GLY A 1 184 ? 10.083 -2.032 -22.045 1.00 82.31 184 GLY A C 1
ATOM 1375 O O . GLY A 1 184 ? 10.098 -1.154 -22.903 1.00 82.31 184 GLY A O 1
ATOM 1376 N N . ARG A 1 185 ? 9.405 -1.891 -20.896 1.00 85.25 185 ARG A N 1
ATOM 1377 C CA . ARG A 1 185 ? 8.646 -0.687 -20.536 1.00 85.25 185 ARG A CA 1
ATOM 1378 C C . ARG A 1 185 ? 9.258 -0.002 -19.321 1.00 85.25 185 ARG A C 1
ATOM 1380 O O . ARG A 1 185 ? 9.209 -0.529 -18.208 1.00 85.25 185 ARG A O 1
ATOM 1387 N N . ALA A 1 186 ? 9.815 1.183 -19.532 1.00 87.69 186 ALA A N 1
ATOM 1388 C CA . ALA A 1 186 ? 10.153 2.086 -18.440 1.00 87.69 186 ALA A CA 1
ATOM 1389 C C . ALA A 1 186 ? 8.891 2.857 -18.004 1.00 87.69 186 ALA A C 1
ATOM 1391 O O . ALA A 1 186 ? 8.096 3.237 -18.868 1.00 87.69 186 ALA A O 1
ATOM 1392 N N . PRO A 1 187 ? 8.687 3.085 -16.697 1.00 88.12 187 PRO A N 1
ATOM 1393 C CA . PRO A 1 187 ? 7.560 3.867 -16.209 1.00 88.12 187 PRO A CA 1
ATOM 1394 C C . PRO A 1 187 ? 7.673 5.321 -16.675 1.00 88.12 187 PRO A C 1
ATOM 1396 O O . PRO A 1 187 ? 8.721 5.958 -16.545 1.00 88.12 187 PRO A O 1
ATOM 1399 N N . LEU A 1 188 ? 6.578 5.852 -17.213 1.00 90.69 188 LEU A N 1
ATOM 1400 C CA . LEU A 1 188 ? 6.511 7.231 -17.690 1.00 90.69 188 LEU A CA 1
ATOM 1401 C C . LEU A 1 188 ? 6.344 8.210 -16.516 1.00 90.69 188 LEU A C 1
ATOM 1403 O O . LEU A 1 188 ? 5.723 7.860 -15.511 1.00 90.69 188 LEU A O 1
ATOM 1407 N N . PRO A 1 189 ? 6.778 9.478 -16.640 1.00 90.75 189 PRO A N 1
ATOM 1408 C CA . PRO A 1 189 ? 6.597 10.471 -15.579 1.00 90.75 189 PRO A CA 1
ATOM 1409 C C . PRO A 1 189 ? 5.142 10.622 -15.111 1.00 90.75 189 PRO A C 1
ATOM 1411 O O . PRO A 1 189 ? 4.888 10.704 -13.914 1.00 90.75 189 PRO A O 1
ATOM 1414 N N . GLY A 1 190 ? 4.176 10.599 -16.037 1.00 90.06 190 GLY A N 1
ATOM 1415 C CA . GLY A 1 190 ? 2.749 10.650 -15.695 1.00 90.06 190 GLY A CA 1
ATOM 1416 C C . GLY A 1 190 ? 2.271 9.422 -14.916 1.00 90.06 190 GLY A C 1
ATOM 1417 O O . GLY A 1 190 ? 1.477 9.551 -13.990 1.00 90.06 190 GLY A O 1
ATOM 1418 N N . GLU A 1 191 ? 2.803 8.238 -15.220 1.00 92.38 191 GLU A N 1
ATOM 1419 C CA . GLU A 1 191 ? 2.501 7.010 -14.475 1.00 92.38 191 GLU A CA 1
ATOM 1420 C C . GLU A 1 191 ? 3.073 7.073 -13.062 1.00 92.38 191 GLU A C 1
ATOM 1422 O O . GLU A 1 191 ? 2.399 6.685 -12.114 1.00 92.38 191 GLU A O 1
ATOM 1427 N N . LEU A 1 192 ? 4.275 7.631 -12.895 1.00 92.06 192 LEU A N 1
ATOM 1428 C CA . LEU A 1 192 ? 4.872 7.849 -11.578 1.00 92.06 192 LEU A CA 1
ATOM 1429 C C . LEU A 1 192 ? 4.030 8.800 -10.715 1.00 92.06 192 LEU A C 1
ATOM 1431 O O . LEU A 1 192 ? 3.894 8.570 -9.513 1.00 92.06 192 LEU A O 1
ATOM 1435 N N . GLN A 1 193 ? 3.417 9.822 -11.321 1.00 92.12 193 GLN A N 1
ATOM 1436 C CA . GLN A 1 193 ? 2.465 10.698 -10.628 1.00 92.12 193 GLN A CA 1
ATOM 1437 C C . GLN A 1 193 ? 1.193 9.947 -10.222 1.00 92.12 193 GLN A C 1
ATOM 1439 O O . GLN A 1 193 ? 0.741 10.076 -9.087 1.00 92.12 193 GLN A O 1
ATOM 1444 N N . VAL A 1 194 ? 0.647 9.108 -11.109 1.00 92.06 194 VAL A N 1
ATOM 1445 C CA . VAL A 1 194 ? -0.512 8.255 -10.794 1.00 92.06 194 VAL A CA 1
ATOM 1446 C C . VAL A 1 194 ? -0.190 7.296 -9.647 1.00 92.06 194 VAL A C 1
ATOM 1448 O O . VAL A 1 194 ? -0.985 7.161 -8.722 1.00 92.06 194 VAL A O 1
ATOM 1451 N N . VAL A 1 195 ? 0.986 6.667 -9.665 1.00 93.69 195 VAL A N 1
ATOM 1452 C CA . VAL A 1 195 ? 1.462 5.783 -8.592 1.00 93.69 195 VAL A CA 1
ATOM 1453 C C . VAL A 1 195 ? 1.549 6.534 -7.265 1.00 93.69 195 VAL A C 1
ATOM 1455 O O . VAL A 1 195 ? 1.084 6.017 -6.252 1.00 93.69 195 VAL A O 1
ATOM 1458 N N . GLY A 1 196 ? 2.085 7.757 -7.267 1.00 92.69 196 GLY A N 1
ATOM 1459 C CA . GLY A 1 196 ? 2.118 8.622 -6.086 1.00 92.69 196 GLY A CA 1
ATOM 1460 C C . GLY A 1 196 ? 0.723 8.961 -5.559 1.00 92.69 196 GLY A C 1
ATOM 1461 O O . GLY A 1 196 ? 0.450 8.766 -4.379 1.00 92.69 196 GLY A O 1
ATOM 1462 N N . ALA A 1 197 ? -0.189 9.382 -6.436 1.00 92.50 197 ALA A N 1
ATOM 1463 C CA . ALA A 1 197 ? -1.563 9.706 -6.057 1.00 92.50 197 ALA A CA 1
ATOM 1464 C C . ALA A 1 197 ? -2.309 8.490 -5.480 1.00 92.50 197 ALA A C 1
ATOM 1466 O O . ALA A 1 197 ? -3.013 8.598 -4.476 1.00 92.50 197 ALA A O 1
ATOM 1467 N N . VAL A 1 198 ? -2.128 7.310 -6.078 1.00 93.56 198 VAL A N 1
ATOM 1468 C CA . VAL A 1 198 ? -2.716 6.066 -5.566 1.00 93.56 198 VAL A CA 1
ATOM 1469 C C . VAL A 1 198 ? -2.076 5.655 -4.241 1.00 93.56 198 VAL A C 1
ATOM 1471 O O . VAL A 1 198 ? -2.783 5.156 -3.371 1.00 93.56 198 VAL A O 1
ATOM 1474 N N . ALA A 1 199 ? -0.779 5.897 -4.041 1.00 94.56 199 ALA A N 1
ATOM 1475 C CA . ALA A 1 199 ? -0.120 5.662 -2.759 1.00 94.56 199 ALA A CA 1
ATOM 1476 C C . ALA A 1 199 ? -0.647 6.583 -1.647 1.00 94.56 199 ALA A C 1
ATOM 1478 O O . ALA A 1 199 ? -0.833 6.117 -0.524 1.00 94.56 199 ALA A O 1
ATOM 1479 N N . ASP A 1 200 ? -0.950 7.846 -1.951 1.00 93.25 200 ASP A N 1
ATOM 1480 C CA . ASP A 1 200 ? -1.583 8.765 -0.997 1.00 93.25 200 ASP A CA 1
ATOM 1481 C C . ASP A 1 200 ? -3.015 8.294 -0.645 1.00 93.25 200 ASP A C 1
ATOM 1483 O O . ASP A 1 200 ? -3.378 8.223 0.531 1.00 93.25 200 ASP A O 1
ATOM 1487 N N . LEU A 1 201 ? -3.817 7.865 -1.632 1.00 93.69 201 LEU A N 1
ATOM 1488 C CA . LEU A 1 201 ? -5.151 7.286 -1.384 1.00 93.69 201 LEU A CA 1
ATOM 1489 C C . LEU A 1 201 ? -5.088 5.978 -0.582 1.00 93.69 201 LEU A C 1
ATOM 1491 O O . LEU A 1 201 ? -5.885 5.764 0.334 1.00 93.69 201 LEU A O 1
ATOM 1495 N N . LEU A 1 202 ? -4.128 5.108 -0.901 1.00 94.06 202 LEU A N 1
ATOM 1496 C CA . LEU A 1 202 ? -3.872 3.884 -0.150 1.00 94.06 202 LEU A CA 1
ATOM 1497 C C . LEU A 1 202 ? -3.478 4.208 1.294 1.00 94.06 202 LEU A C 1
ATOM 1499 O O . LEU A 1 202 ? -3.895 3.502 2.205 1.00 94.06 202 LEU A O 1
ATOM 1503 N N . GLY A 1 203 ? -2.734 5.292 1.519 1.00 93.12 203 GLY A N 1
ATOM 1504 C CA . GLY A 1 203 ? -2.383 5.763 2.854 1.00 93.12 203 GLY A CA 1
ATOM 1505 C C . GLY A 1 203 ? -3.606 6.143 3.682 1.00 93.12 203 GLY A C 1
ATOM 1506 O O . GLY A 1 203 ? -3.725 5.699 4.821 1.00 93.12 203 GLY A O 1
ATOM 1507 N N . VAL A 1 204 ? -4.562 6.869 3.092 1.00 92.31 204 VAL A N 1
ATOM 1508 C CA . VAL A 1 204 ? -5.847 7.179 3.746 1.00 92.31 204 VAL A CA 1
ATOM 1509 C C . VAL A 1 204 ? -6.620 5.902 4.087 1.00 92.31 204 VAL A C 1
ATOM 1511 O O . VAL A 1 204 ? -7.114 5.762 5.207 1.00 92.31 204 VAL A O 1
ATOM 1514 N N . LEU A 1 205 ? -6.701 4.951 3.151 1.00 91.81 205 LEU A N 1
ATOM 1515 C CA . LEU A 1 205 ? -7.370 3.668 3.375 1.00 91.81 205 LEU A CA 1
ATOM 1516 C C . LEU A 1 205 ? -6.711 2.873 4.512 1.00 91.81 205 LEU A C 1
ATOM 1518 O O . LEU A 1 205 ? -7.403 2.333 5.374 1.00 91.81 205 LEU A O 1
ATOM 1522 N N . VAL A 1 206 ? -5.380 2.806 4.535 1.00 91.50 206 VAL A N 1
ATOM 1523 C CA . VAL A 1 206 ? -4.631 2.087 5.570 1.00 91.50 206 VAL A CA 1
ATOM 1524 C C . VAL A 1 206 ? -4.832 2.733 6.941 1.00 91.50 206 VAL A C 1
ATOM 1526 O O . VAL A 1 206 ? -5.134 2.004 7.883 1.00 91.50 206 VAL A O 1
ATOM 1529 N N . GLU A 1 207 ? -4.761 4.064 7.066 1.00 89.94 207 GLU A N 1
ATOM 1530 C CA . GLU A 1 207 ? -5.057 4.763 8.330 1.00 89.94 207 GLU A CA 1
ATOM 1531 C C . GLU A 1 207 ? -6.470 4.419 8.824 1.00 89.94 207 GLU A C 1
ATOM 1533 O O . GLU A 1 207 ? -6.659 4.071 9.990 1.00 89.94 207 GLU A O 1
ATOM 1538 N N . GLN A 1 208 ? -7.465 4.425 7.931 1.00 88.44 208 GLN A N 1
ATOM 1539 C CA . GLN A 1 208 ? -8.836 4.049 8.277 1.00 88.44 208 GLN A CA 1
ATOM 1540 C C . GLN A 1 208 ? -8.943 2.595 8.748 1.00 88.44 208 GLN A C 1
ATOM 1542 O O . GLN A 1 208 ? -9.655 2.317 9.715 1.00 88.44 208 GLN A O 1
ATOM 1547 N N . LEU A 1 209 ? -8.266 1.655 8.088 1.00 87.31 209 LEU A N 1
ATOM 1548 C CA . LEU A 1 209 ? -8.274 0.245 8.481 1.00 87.31 209 LEU A CA 1
ATOM 1549 C C . LEU A 1 209 ? -7.601 0.035 9.844 1.00 87.31 209 LEU A C 1
ATOM 1551 O O . LEU A 1 209 ? -8.174 -0.638 10.702 1.00 87.31 209 LEU A O 1
ATOM 1555 N N . VAL A 1 210 ? -6.437 0.652 10.064 1.00 83.31 210 VAL A N 1
ATOM 1556 C CA . VAL A 1 210 ? -5.700 0.613 11.338 1.00 83.31 210 VAL A CA 1
ATOM 1557 C C . VAL A 1 210 ? -6.563 1.190 12.460 1.00 83.31 210 VAL A C 1
ATOM 1559 O O . VAL A 1 210 ? -6.734 0.564 13.507 1.00 83.31 210 VAL A O 1
ATOM 1562 N N . GLN A 1 211 ? -7.181 2.348 12.227 1.00 83.12 211 GLN A N 1
ATOM 1563 C CA . GLN A 1 211 ? -8.037 2.997 13.212 1.00 83.12 211 GLN A CA 1
ATOM 1564 C C . GLN A 1 211 ? -9.291 2.174 13.534 1.00 83.12 211 GLN A C 1
ATOM 1566 O O . GLN A 1 211 ? -9.686 2.072 14.695 1.00 83.12 211 GLN A O 1
ATOM 1571 N N . ASN A 1 212 ? -9.916 1.554 12.530 1.00 84.56 212 ASN A N 1
ATOM 1572 C CA . ASN A 1 212 ? -11.053 0.661 12.753 1.00 84.56 212 ASN A CA 1
ATOM 1573 C C . ASN A 1 212 ? -10.658 -0.583 13.559 1.00 84.56 212 ASN A C 1
ATOM 1575 O O . ASN A 1 212 ? -11.424 -1.016 14.422 1.00 84.56 212 ASN A O 1
ATOM 1579 N N . ALA A 1 213 ? -9.482 -1.158 13.295 1.00 80.88 213 ALA A N 1
ATOM 1580 C CA . ALA A 1 213 ? -8.973 -2.304 14.041 1.00 80.88 213 ALA A CA 1
ATOM 1581 C C . ALA A 1 213 ? -8.716 -1.952 15.517 1.00 80.88 213 ALA A C 1
ATOM 1583 O O . ALA A 1 213 ? -9.151 -2.697 16.398 1.00 80.88 213 ALA A O 1
ATOM 1584 N N . ASP A 1 214 ? -8.100 -0.795 15.786 1.00 80.06 214 ASP A N 1
ATOM 1585 C CA . ASP A 1 214 ? -7.875 -0.277 17.144 1.00 80.06 214 ASP A CA 1
ATOM 1586 C C . ASP A 1 214 ? -9.201 -0.066 17.892 1.00 80.06 214 ASP A C 1
ATOM 1588 O O . ASP A 1 214 ? -9.404 -0.615 18.976 1.00 80.06 214 ASP A O 1
ATOM 1592 N N . LEU A 1 215 ? -10.167 0.630 17.281 1.00 79.38 215 LEU A N 1
ATOM 1593 C CA . LEU A 1 215 ? -11.486 0.858 17.886 1.00 79.38 215 LEU A CA 1
ATOM 1594 C C . LEU A 1 215 ? -12.216 -0.454 18.208 1.00 79.38 215 LEU A C 1
ATOM 1596 O O . LEU A 1 215 ? -12.775 -0.606 19.295 1.00 79.38 215 LEU A O 1
ATOM 1600 N N . ARG A 1 216 ? -12.187 -1.427 17.291 1.00 80.12 216 ARG A N 1
ATOM 1601 C CA . ARG A 1 216 ? -12.758 -2.764 17.525 1.00 80.12 216 ARG A CA 1
ATOM 1602 C C . ARG A 1 216 ? -12.016 -3.534 18.616 1.00 80.12 216 ARG A C 1
ATOM 1604 O O . ARG A 1 216 ? -12.633 -4.354 19.292 1.00 80.12 216 ARG A O 1
ATOM 1611 N N . GLY A 1 217 ? -10.711 -3.322 18.776 1.00 78.69 217 GLY A N 1
ATOM 1612 C CA . GLY A 1 217 ? -9.926 -3.845 19.896 1.00 78.69 217 GLY A CA 1
ATOM 1613 C C . GLY A 1 217 ? -10.426 -3.291 21.225 1.00 78.69 217 GLY A C 1
ATOM 1614 O O . GLY A 1 217 ? -10.899 -4.051 22.063 1.00 78.69 217 GLY A O 1
ATOM 1615 N N . ARG A 1 218 ? -10.461 -1.962 21.354 1.00 78.81 218 ARG A N 1
ATOM 1616 C CA . ARG A 1 218 ? -10.912 -1.279 22.577 1.00 78.81 218 ARG A CA 1
ATOM 1617 C C . ARG A 1 218 ? -12.335 -1.657 22.983 1.00 78.81 218 ARG A C 1
ATOM 1619 O O . ARG A 1 218 ? -12.602 -1.856 24.162 1.00 78.81 218 ARG A O 1
ATOM 1626 N N . LEU A 1 219 ? -13.254 -1.783 22.020 1.00 80.56 219 LEU A N 1
ATOM 1627 C CA . LEU A 1 219 ? -14.625 -2.225 22.301 1.00 80.56 219 LEU A CA 1
ATOM 1628 C C . LEU A 1 219 ? -14.677 -3.657 22.849 1.00 80.56 219 LEU A C 1
ATOM 1630 O O . LEU A 1 219 ? -15.478 -3.927 23.742 1.00 80.56 219 LEU A O 1
ATOM 1634 N N . ARG A 1 220 ? -13.826 -4.564 22.349 1.00 78.81 220 ARG A N 1
ATOM 1635 C CA . ARG A 1 220 ? -13.714 -5.928 22.888 1.00 78.81 220 ARG A CA 1
ATOM 1636 C C . ARG A 1 220 ? -13.152 -5.927 24.305 1.00 78.81 220 ARG A C 1
ATOM 1638 O O . ARG A 1 220 ? -13.684 -6.642 25.145 1.00 78.81 220 ARG A O 1
ATOM 1645 N N . ASP A 1 221 ? -12.145 -5.103 24.578 1.00 77.69 221 ASP A N 1
ATOM 1646 C CA . ASP A 1 221 ? -11.549 -4.998 25.914 1.00 77.69 221 ASP A CA 1
ATOM 1647 C C . ASP A 1 221 ? -12.557 -4.445 26.931 1.00 77.69 221 ASP A C 1
ATOM 1649 O O . ASP A 1 221 ? -12.722 -5.005 28.011 1.00 77.69 221 ASP A O 1
ATOM 1653 N N . ILE A 1 222 ? -13.307 -3.399 26.567 1.00 80.56 222 ILE A N 1
ATOM 1654 C CA . ILE A 1 222 ? -14.386 -2.857 27.409 1.00 80.56 222 ILE A CA 1
ATOM 1655 C C . ILE A 1 222 ? -15.462 -3.918 27.662 1.00 80.56 222 ILE A C 1
ATOM 1657 O O . ILE A 1 222 ? -15.907 -4.074 28.797 1.00 80.56 222 ILE A O 1
ATOM 1661 N N . ALA A 1 223 ? -15.868 -4.664 26.631 1.00 76.56 223 ALA A N 1
ATOM 1662 C CA . ALA A 1 223 ? -16.834 -5.747 26.788 1.00 76.56 223 ALA A CA 1
ATOM 1663 C C . ALA A 1 223 ? -16.314 -6.849 27.730 1.00 76.56 223 ALA A C 1
ATOM 1665 O O . ALA A 1 223 ? -17.071 -7.345 28.557 1.00 76.56 223 ALA A O 1
ATOM 1666 N N . ALA A 1 224 ? -15.021 -7.183 27.665 1.00 80.19 224 ALA A N 1
ATOM 1667 C CA . ALA A 1 224 ? -14.392 -8.148 28.566 1.00 80.19 224 ALA A CA 1
ATOM 1668 C C . ALA A 1 224 ? -14.296 -7.645 30.020 1.00 80.19 224 ALA A C 1
ATOM 1670 O O . ALA A 1 224 ? -14.362 -8.445 30.950 1.00 80.19 224 ALA A O 1
ATOM 1671 N N . LEU A 1 225 ? -14.175 -6.328 30.225 1.00 81.69 225 LEU A N 1
ATOM 1672 C CA . LEU A 1 225 ? -14.170 -5.682 31.545 1.00 81.69 225 LEU A CA 1
ATOM 1673 C C . LEU A 1 225 ? -15.580 -5.462 32.128 1.00 81.69 225 LEU A C 1
ATOM 1675 O O . LEU A 1 225 ? -15.710 -5.206 33.323 1.00 81.69 225 LEU A O 1
ATOM 1679 N N . CYS A 1 226 ? -16.635 -5.587 31.317 1.00 72.19 226 CYS A N 1
ATOM 1680 C CA . CYS A 1 226 ? -18.039 -5.568 31.742 1.00 72.19 226 CYS A CA 1
ATOM 1681 C C . CYS A 1 226 ? -18.717 -6.936 31.512 1.00 72.19 226 CYS A C 1
ATOM 1683 O O . CYS A 1 226 ? -19.682 -7.004 30.748 1.00 72.19 226 CYS A O 1
ATOM 1685 N N . PRO A 1 227 ? -18.257 -8.030 32.155 1.00 58.59 227 PRO A N 1
ATOM 1686 C CA . PRO A 1 227 ? -18.745 -9.371 31.842 1.00 58.59 227 PRO A CA 1
ATOM 1687 C C . PRO A 1 227 ? -20.205 -9.627 32.244 1.00 58.59 227 PRO A C 1
ATOM 1689 O O . PRO A 1 227 ? -20.787 -10.573 31.737 1.00 58.59 227 PRO A O 1
ATOM 1692 N N . ASP A 1 228 ? -20.832 -8.801 33.089 1.00 49.62 228 ASP A N 1
ATOM 1693 C CA . ASP A 1 228 ? -22.244 -8.972 33.439 1.00 49.62 228 ASP A CA 1
ATOM 1694 C C . ASP A 1 228 ? -22.874 -7.670 33.947 1.00 49.62 228 ASP A C 1
ATOM 1696 O O . ASP A 1 228 ? -22.629 -7.223 35.068 1.00 49.62 228 ASP A O 1
ATOM 1700 N N . ARG A 1 229 ? -23.790 -7.098 33.163 1.00 46.16 229 ARG A N 1
ATOM 1701 C CA . ARG A 1 229 ? -24.931 -6.381 33.737 1.00 46.16 229 ARG A CA 1
ATOM 1702 C C . ARG A 1 229 ? -26.110 -7.337 33.634 1.00 46.16 229 ARG A C 1
ATOM 1704 O O . ARG A 1 229 ? -26.840 -7.298 32.646 1.00 46.16 229 ARG A O 1
ATOM 1711 N N . LYS A 1 230 ? -26.263 -8.225 34.628 1.00 41.66 230 LYS A N 1
ATOM 1712 C CA . LYS A 1 230 ? -27.489 -9.023 34.778 1.00 41.66 230 LYS A CA 1
ATOM 1713 C C . LYS A 1 230 ? -28.687 -8.075 34.632 1.00 41.66 230 LYS A C 1
ATOM 1715 O O . LYS A 1 230 ? -28.680 -7.023 35.284 1.00 41.66 230 LYS A O 1
ATOM 1720 N N . PRO A 1 231 ? -29.693 -8.384 33.795 1.00 41.94 231 PRO A N 1
ATOM 1721 C CA . PRO A 1 231 ? -30.954 -7.670 33.878 1.00 41.94 231 PRO A CA 1
ATOM 1722 C C . PRO A 1 231 ? -31.437 -7.821 35.318 1.00 41.94 231 PRO A C 1
ATOM 1724 O O . PRO A 1 231 ? -31.464 -8.930 35.848 1.00 41.94 231 PRO A O 1
ATOM 1727 N N . ALA A 1 232 ? -31.713 -6.694 35.973 1.00 46.47 232 ALA A N 1
ATOM 1728 C CA . ALA A 1 232 ? -32.326 -6.696 37.286 1.00 46.47 232 ALA A CA 1
ATOM 1729 C C . ALA A 1 232 ? -33.629 -7.490 37.162 1.00 46.47 232 ALA A C 1
ATOM 1731 O O . ALA A 1 232 ? -34.585 -7.008 36.552 1.00 46.47 232 ALA A O 1
ATOM 1732 N N . GLU A 1 233 ? -33.632 -8.722 37.675 1.00 42.22 233 GLU A N 1
ATOM 1733 C CA . GLU A 1 233 ? -34.866 -9.426 37.974 1.00 42.22 233 GLU A CA 1
ATOM 1734 C C . GLU A 1 233 ? -35.675 -8.476 38.843 1.00 42.22 233 GLU A C 1
ATOM 1736 O O . GLU A 1 233 ? -35.253 -8.034 39.914 1.00 42.22 233 GLU A O 1
ATOM 1741 N N . THR A 1 234 ? -36.805 -8.074 38.280 1.00 45.38 234 THR A N 1
ATOM 1742 C CA . THR A 1 234 ? -37.854 -7.332 38.947 1.00 45.38 234 THR A CA 1
ATOM 1743 C C . THR A 1 234 ? -38.104 -7.973 40.299 1.00 45.38 234 THR A C 1
ATOM 1745 O O . THR A 1 234 ? -38.562 -9.110 40.378 1.00 45.38 234 THR A O 1
ATOM 1748 N N . VAL A 1 235 ? -37.790 -7.215 41.347 1.00 47.66 235 VAL A N 1
ATOM 1749 C CA . VAL A 1 235 ? -38.251 -7.437 42.712 1.00 47.66 235 VAL A CA 1
ATOM 1750 C C . VAL A 1 235 ? -39.772 -7.572 42.650 1.00 47.66 235 VAL A C 1
ATOM 1752 O O . VAL A 1 235 ? -40.492 -6.580 42.542 1.00 47.66 235 VAL A O 1
ATOM 1755 N N . GLY A 1 236 ? -40.251 -8.814 42.647 1.00 43.88 236 GLY A N 1
ATOM 1756 C CA . GLY A 1 236 ? -41.638 -9.141 42.933 1.00 43.88 236 GLY A CA 1
ATOM 1757 C C . GLY A 1 236 ? -41.883 -8.829 44.401 1.00 43.88 236 GLY A C 1
ATOM 1758 O O . GLY A 1 236 ? -41.427 -9.561 45.276 1.00 43.88 236 GLY A O 1
ATOM 1759 N N . GLY A 1 237 ? -42.522 -7.689 44.658 1.00 40.41 237 GLY A N 1
ATOM 1760 C CA . GLY A 1 237 ? -43.016 -7.325 45.981 1.00 40.41 237 GLY A CA 1
ATOM 1761 C C . GLY A 1 237 ? -44.115 -8.287 46.455 1.00 40.41 237 GLY A C 1
ATOM 1762 O O . GLY A 1 237 ? -44.764 -8.924 45.623 1.00 40.41 237 GLY A O 1
ATOM 1763 N N . PRO A 1 238 ? -44.314 -8.407 47.778 1.00 60.00 238 PRO A N 1
ATOM 1764 C CA . PRO A 1 238 ? -45.221 -9.377 48.373 1.00 60.00 238 PRO A CA 1
ATOM 1765 C C . PRO A 1 238 ? -46.674 -8.914 48.225 1.00 60.00 238 PRO A C 1
ATOM 1767 O O . PRO A 1 238 ? -46.985 -7.744 48.464 1.00 60.00 238 PRO A O 1
ATOM 1770 N N . GLY A 1 239 ? -47.551 -9.846 47.864 1.00 40.41 239 GLY A N 1
ATOM 1771 C CA . GLY A 1 239 ? -49.002 -9.689 47.837 1.00 40.41 239 GLY A CA 1
ATOM 1772 C C . GLY A 1 239 ? -49.659 -11.053 47.825 1.00 40.41 239 GLY A C 1
ATOM 1773 O O . GLY A 1 239 ? -49.329 -11.825 46.899 1.00 40.41 239 GLY A O 1
#

Secondary structure (DSSP, 8-state):
-----EE-HHHHHHHHT--HHHHHHHHHTTSS--EE-TT--EEEEHHHHHHHHHTT--SS----S--SS-------HHHHHHHHHHHHHHHHHTTEEEEEEEEEETTEEEEEEEES--HHHHHHHHHSPPPHHHHHHHH-SS-EEE-HHHH-TTTTT--S-EEEEEEEETTEEEEEEEEEEPTT-PPPHHHHHHHHHHHHHHHHHHHHHHHHHHHHHHHHHHHHH--------------

Foldseek 3Di:
DDDFDKDFLVRLCVLLVHDSVVVVVCCVVVLFPFDADPVGGTIGTPVSSVCSVVVPPPPDDPPPDPPPDDLPVPLDPVQLVVQQVLVQVLCVVQQFCKKFWWFDDPNDIATSYMDNADPVLNVVCRPDDPFPLFVVQQVDPFKDKDQCLVRCPSHVPQQFIKIKHWQAEPVGTTTIMMTTHHHPDDQDPVSRVVVHVSSPVVRVVVVVSSVVSVVVVVVVVVCVVCVDPDDPPPPPDDD

pLDDT: mean 81.15, std 16.24, range [38.75, 97.25]